Protein AF-A0A0D8BHK6-F1 (afdb_monomer)

pLDDT: mean 73.29, std 23.79, range [26.0, 97.81]

Foldseek 3Di:
DDFFWKKKKFFQAADPVLVLVLVVVLCVVVVADQQKWKFWDFDDPPHTGIIIMIRGHCVCVDVVSVVVSRVVSQVSSQVSVLVVVVVVVVVVVVPDDPDDDDDDDDDDDDDDDDDDDDDDDDDDDDDPPDDPPDPVPRGPTGMWMDTDHDIDIDPVRVVSRVVNRVCVVQLAWTWTSRHFQLVVLPAKDFLLCVCPRTQAPEEEEPPPDDGADRRAIEGEVSPWIFIRHPNGRYFYWYDPDDRYIYGPDDPDDDPDPDD

Structure (mmCIF, N/CA/C/O backbone):
data_AF-A0A0D8BHK6-F1
#
_entry.id   AF-A0A0D8BHK6-F1
#
loop_
_atom_site.group_PDB
_atom_site.id
_atom_site.type_symbol
_atom_site.label_atom_id
_atom_site.label_alt_id
_atom_site.label_comp_id
_atom_site.label_asym_id
_atom_site.label_entity_id
_atom_site.label_seq_id
_atom_site.pdbx_PDB_ins_code
_atom_site.Cartn_x
_atom_site.Cartn_y
_atom_site.Cartn_z
_atom_site.occupancy
_atom_site.B_iso_or_equiv
_atom_site.auth_seq_id
_atom_site.auth_comp_id
_atom_site.auth_asym_id
_atom_site.auth_atom_id
_atom_site.pdbx_PDB_model_num
ATOM 1 N N . MET A 1 1 ? -3.367 -22.098 -9.369 1.00 34.91 1 MET A N 1
ATOM 2 C CA . MET A 1 1 ? -3.738 -20.821 -8.722 1.00 34.91 1 MET A CA 1
ATOM 3 C C . MET A 1 1 ? -2.842 -19.737 -9.297 1.00 34.91 1 MET A C 1
ATOM 5 O O . MET A 1 1 ? -1.682 -19.648 -8.924 1.00 34.91 1 MET A O 1
ATOM 9 N N . THR A 1 2 ? -3.316 -19.002 -10.297 1.00 48.91 2 THR A N 1
ATOM 10 C CA . THR A 1 2 ? -2.577 -17.895 -10.916 1.00 48.91 2 THR A CA 1
ATOM 11 C C . THR A 1 2 ? -2.500 -16.751 -9.903 1.00 48.91 2 THR A C 1
ATOM 13 O O . THR A 1 2 ? -3.506 -16.104 -9.643 1.00 48.91 2 THR A O 1
ATOM 16 N N . GLY A 1 3 ? -1.342 -16.567 -9.257 1.00 63.97 3 GLY A N 1
ATOM 17 C CA . GLY A 1 3 ? -1.143 -15.526 -8.235 1.00 63.97 3 GLY A CA 1
ATOM 18 C C . GLY A 1 3 ? -1.356 -14.101 -8.769 1.00 63.97 3 GLY A C 1
ATOM 19 O O . GLY A 1 3 ? -1.604 -13.900 -9.954 1.00 63.97 3 GLY A O 1
ATOM 20 N N . SER A 1 4 ? -1.229 -13.072 -7.939 1.00 71.56 4 SER A N 1
ATOM 21 C CA . SER A 1 4 ? -1.188 -11.689 -8.444 1.00 71.56 4 SER A CA 1
ATOM 22 C C . SER A 1 4 ? 0.045 -11.476 -9.335 1.00 71.56 4 SER A C 1
ATOM 24 O O . SER A 1 4 ? 1.037 -12.199 -9.211 1.00 71.56 4 SER A O 1
ATOM 26 N N . LEU A 1 5 ? -0.023 -10.548 -10.291 1.00 84.50 5 LEU A N 1
ATOM 27 C CA . LEU A 1 5 ? 1.171 -10.074 -11.000 1.00 84.50 5 LEU A CA 1
ATOM 28 C C . LEU A 1 5 ? 1.803 -8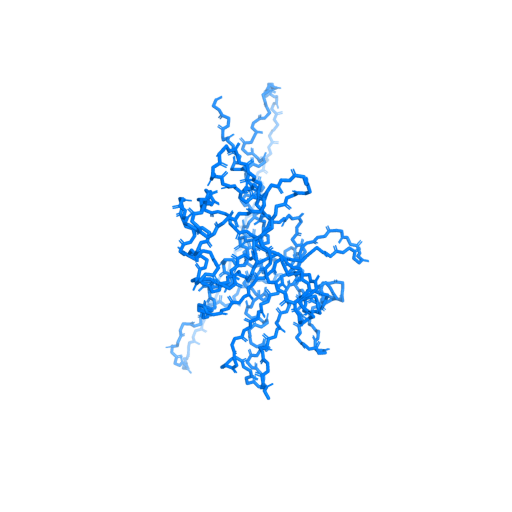.980 -10.144 1.00 84.50 5 LEU A C 1
ATOM 30 O O . LEU A 1 5 ? 1.090 -8.069 -9.740 1.00 84.50 5 LEU A O 1
ATOM 34 N N . ILE A 1 6 ? 3.103 -9.053 -9.862 1.00 89.81 6 ILE A N 1
ATOM 35 C CA . ILE A 1 6 ? 3.778 -8.015 -9.075 1.00 89.81 6 ILE A CA 1
ATOM 36 C C . ILE A 1 6 ? 4.724 -7.239 -9.983 1.00 89.81 6 ILE A C 1
ATOM 38 O O . ILE A 1 6 ? 5.578 -7.830 -10.648 1.00 89.81 6 ILE A O 1
ATOM 42 N N . VAL A 1 7 ? 4.537 -5.922 -10.012 1.00 88.56 7 VAL A N 1
ATOM 43 C CA . VAL A 1 7 ? 5.360 -4.971 -10.764 1.00 88.56 7 VAL A CA 1
ATOM 44 C C . VAL A 1 7 ? 6.092 -4.078 -9.775 1.00 88.56 7 VAL A C 1
ATOM 46 O O . VAL A 1 7 ? 5.472 -3.531 -8.866 1.00 88.56 7 VAL A O 1
ATOM 49 N N . GLY A 1 8 ? 7.402 -3.948 -9.948 1.00 91.12 8 GLY A N 1
ATOM 50 C CA . GLY A 1 8 ? 8.262 -3.031 -9.215 1.00 91.12 8 GLY A CA 1
ATOM 51 C C . GLY A 1 8 ? 8.536 -1.784 -10.037 1.00 91.12 8 GLY A C 1
ATOM 52 O O . GLY A 1 8 ? 8.736 -1.877 -11.251 1.00 91.12 8 GLY A O 1
ATOM 53 N N . VAL A 1 9 ? 8.559 -0.637 -9.368 1.00 88.94 9 VAL A N 1
ATOM 54 C CA . VAL A 1 9 ? 8.899 0.659 -9.959 1.00 88.94 9 VAL A CA 1
ATOM 55 C C . VAL A 1 9 ? 9.891 1.344 -9.040 1.00 88.94 9 VAL A C 1
ATOM 57 O O . VAL A 1 9 ? 9.640 1.466 -7.844 1.00 88.94 9 VAL A O 1
ATOM 60 N N . ASP A 1 10 ? 10.989 1.822 -9.598 1.00 89.56 10 ASP A N 1
ATOM 61 C CA . ASP A 1 10 ? 12.007 2.544 -8.857 1.00 89.56 10 ASP A CA 1
ATOM 62 C C . ASP A 1 10 ? 12.390 3.826 -9.589 1.00 89.56 10 ASP A C 1
ATOM 64 O O . ASP A 1 10 ? 12.988 3.813 -10.664 1.00 89.56 10 ASP A O 1
ATOM 68 N N . ALA A 1 11 ? 12.005 4.947 -8.992 1.00 83.44 11 ALA A N 1
ATOM 69 C CA . ALA A 1 11 ? 12.307 6.283 -9.485 1.00 83.44 11 ALA A CA 1
ATOM 70 C C . ALA A 1 11 ? 13.407 6.972 -8.652 1.00 83.44 11 ALA A C 1
ATOM 72 O O . ALA A 1 11 ? 13.592 8.187 -8.752 1.00 83.44 11 ALA A O 1
ATOM 73 N N . GLY A 1 12 ? 14.103 6.230 -7.781 1.00 82.19 12 GLY A N 1
ATOM 74 C CA . GLY A 1 12 ? 15.108 6.780 -6.876 1.00 82.19 12 GLY A CA 1
ATOM 75 C C . GLY A 1 12 ? 14.523 7.749 -5.844 1.00 82.19 12 GLY A C 1
ATOM 76 O O . GLY A 1 12 ? 15.150 8.767 -5.530 1.00 82.19 12 GLY A O 1
ATOM 77 N N . CYS A 1 13 ? 13.308 7.485 -5.342 1.00 81.44 13 CYS A N 1
ATOM 78 C CA . CYS A 1 13 ? 12.637 8.347 -4.367 1.00 81.44 13 CYS A CA 1
ATOM 79 C C . CYS A 1 13 ? 13.491 8.484 -3.099 1.00 81.44 13 CYS A C 1
ATOM 81 O O . CYS A 1 13 ? 13.775 7.504 -2.412 1.00 81.44 13 CYS A O 1
ATOM 83 N N . ALA A 1 14 ? 13.886 9.713 -2.765 1.00 80.81 14 ALA A N 1
ATOM 84 C CA . ALA A 1 14 ? 14.751 9.978 -1.615 1.00 80.81 14 ALA A CA 1
ATOM 85 C C . ALA A 1 14 ? 14.006 9.907 -0.270 1.00 80.81 14 ALA A C 1
ATOM 87 O O . ALA A 1 14 ? 14.642 9.824 0.780 1.00 80.81 14 ALA A O 1
ATOM 88 N N . SER A 1 15 ? 12.670 9.957 -0.287 1.00 80.50 15 SER A N 1
ATOM 89 C CA . SER A 1 15 ? 11.837 9.950 0.912 1.00 80.50 15 SER A CA 1
ATOM 90 C C . SER A 1 15 ? 10.636 9.011 0.778 1.00 80.50 15 SER A C 1
ATOM 92 O O . SER A 1 15 ? 10.146 8.737 -0.320 1.00 80.50 15 SER A O 1
ATOM 94 N N . LEU A 1 16 ? 10.128 8.545 1.923 1.00 85.12 16 LEU A N 1
ATOM 95 C CA . LEU A 1 16 ? 8.877 7.782 1.990 1.00 85.12 16 LEU A CA 1
ATOM 96 C C . LEU A 1 16 ? 7.668 8.623 1.568 1.00 85.12 16 LEU A C 1
ATOM 98 O O . LEU A 1 16 ? 6.722 8.079 1.013 1.00 85.12 16 LEU A O 1
ATOM 102 N N . HIS A 1 17 ? 7.688 9.932 1.826 1.00 82.25 17 HIS A N 1
ATOM 103 C CA . HIS A 1 17 ? 6.598 10.822 1.442 1.00 82.25 17 HIS A CA 1
ATOM 104 C C . HIS A 1 17 ? 6.438 10.898 -0.080 1.00 82.25 17 HIS A C 1
ATOM 106 O O . HIS A 1 17 ? 5.333 10.710 -0.585 1.00 82.25 17 HIS A O 1
ATOM 112 N N . ASP A 1 18 ? 7.543 11.102 -0.804 1.00 77.88 18 ASP A N 1
ATOM 113 C CA . ASP A 1 18 ? 7.527 11.157 -2.271 1.00 77.88 18 ASP A CA 1
ATOM 114 C C . ASP A 1 18 ? 7.062 9.824 -2.865 1.00 77.88 18 ASP A C 1
ATOM 116 O O . ASP A 1 18 ? 6.282 9.794 -3.815 1.00 77.88 18 ASP A O 1
ATOM 120 N N . ALA A 1 19 ? 7.501 8.715 -2.265 1.00 85.19 19 ALA A N 1
ATOM 121 C CA . ALA A 1 19 ? 7.105 7.373 -2.665 1.00 85.19 19 ALA A CA 1
ATOM 122 C C . ALA A 1 19 ? 5.598 7.114 -2.453 1.00 85.19 19 ALA A C 1
ATOM 124 O O . ALA A 1 19 ? 4.941 6.560 -3.335 1.00 85.19 19 ALA A O 1
ATOM 125 N N . ASP A 1 20 ? 5.030 7.552 -1.323 1.00 87.88 20 ASP A N 1
ATOM 126 C CA . ASP A 1 20 ? 3.593 7.433 -1.036 1.00 87.88 20 ASP A CA 1
ATOM 127 C C . ASP A 1 20 ? 2.753 8.259 -2.027 1.00 87.88 20 ASP A C 1
ATOM 129 O O . ASP A 1 20 ? 1.745 7.772 -2.548 1.00 87.88 20 ASP A O 1
ATOM 133 N N . LEU A 1 21 ? 3.178 9.494 -2.326 1.00 83.56 21 LEU A N 1
ATOM 134 C CA . LEU A 1 21 ? 2.525 10.342 -3.329 1.00 83.56 21 LEU A CA 1
ATOM 135 C C . LEU A 1 21 ? 2.566 9.699 -4.714 1.00 83.56 21 LEU A C 1
ATOM 137 O O . LEU A 1 21 ? 1.541 9.653 -5.396 1.00 83.56 21 LEU A O 1
ATOM 141 N N . LEU A 1 22 ? 3.722 9.161 -5.108 1.00 81.44 22 LEU A N 1
ATOM 142 C CA . LEU A 1 22 ? 3.879 8.489 -6.391 1.00 81.44 22 LEU A CA 1
ATOM 143 C C . LEU A 1 22 ? 2.983 7.246 -6.490 1.00 81.44 22 LEU A C 1
ATOM 145 O O . LEU A 1 22 ? 2.350 7.046 -7.523 1.00 81.44 22 LEU A O 1
ATOM 149 N N . ILE A 1 23 ? 2.842 6.454 -5.419 1.00 87.75 23 ILE A N 1
ATOM 150 C CA . ILE A 1 23 ? 1.880 5.340 -5.388 1.00 87.75 23 ILE A CA 1
ATOM 151 C C . ILE A 1 23 ? 0.457 5.837 -5.642 1.00 87.75 23 ILE A C 1
ATOM 153 O O . ILE A 1 23 ? -0.234 5.273 -6.488 1.00 87.75 23 ILE A O 1
ATOM 157 N N . HIS A 1 24 ? 0.007 6.871 -4.928 1.00 85.75 24 HIS A N 1
ATOM 158 C CA . HIS A 1 24 ? -1.352 7.385 -5.098 1.00 85.75 24 HIS A CA 1
ATOM 159 C C . HIS A 1 24 ? -1.593 7.925 -6.510 1.00 85.75 24 HIS A C 1
ATOM 161 O O . HIS A 1 24 ? -2.631 7.625 -7.096 1.00 85.75 24 HIS A O 1
ATOM 167 N N . ARG A 1 25 ? -0.617 8.643 -7.079 1.00 79.62 25 ARG A N 1
ATOM 168 C CA . ARG A 1 25 ? -0.666 9.128 -8.463 1.00 79.62 25 ARG A CA 1
ATOM 169 C C . ARG A 1 25 ? -0.741 7.995 -9.472 1.00 79.62 25 ARG A C 1
ATOM 171 O O . ARG A 1 25 ? -1.589 8.033 -10.352 1.00 79.62 25 ARG A O 1
ATOM 178 N N . LEU A 1 26 ? 0.106 6.978 -9.340 1.00 79.88 26 LEU A N 1
ATOM 179 C CA . LEU A 1 26 ? 0.102 5.837 -10.255 1.00 79.88 26 LEU A CA 1
ATOM 180 C C . LEU A 1 26 ? -1.193 5.027 -10.147 1.00 79.88 26 LEU A C 1
ATOM 182 O O . LEU A 1 26 ? -1.721 4.607 -11.168 1.00 79.88 26 LEU A O 1
ATOM 186 N N . VAL A 1 27 ? -1.734 4.847 -8.939 1.00 84.12 27 VAL A N 1
ATOM 187 C CA . VAL A 1 27 ? -3.037 4.192 -8.734 1.00 84.12 27 VAL A CA 1
ATOM 188 C C . VAL A 1 27 ? -4.163 4.967 -9.416 1.00 84.12 27 VAL A C 1
ATOM 190 O O . VAL A 1 27 ? -4.986 4.352 -10.085 1.00 84.12 27 VAL A O 1
ATOM 193 N N . GLU A 1 28 ? -4.187 6.293 -9.270 1.00 82.75 28 GLU A N 1
ATOM 194 C CA . GLU A 1 28 ? -5.189 7.170 -9.887 1.00 82.75 28 GLU A CA 1
ATOM 195 C C . GLU A 1 28 ? -5.071 7.185 -11.418 1.00 82.75 28 GLU A C 1
ATOM 197 O O . GLU A 1 28 ? -6.048 6.940 -12.119 1.00 82.75 28 GLU A O 1
ATOM 202 N N . LEU A 1 29 ? -3.871 7.430 -11.948 1.00 76.75 29 LEU A N 1
ATOM 203 C CA . LEU A 1 29 ? -3.635 7.596 -13.385 1.00 76.75 29 LEU A CA 1
ATOM 204 C C . LEU A 1 29 ? -3.816 6.302 -14.180 1.00 76.75 29 LEU A C 1
ATOM 206 O O . LEU A 1 29 ? -4.219 6.345 -15.340 1.00 76.75 29 LEU A O 1
ATOM 210 N N . LEU A 1 30 ? -3.496 5.160 -13.572 1.00 76.69 30 LEU A N 1
ATOM 211 C CA . LEU A 1 30 ? -3.665 3.846 -14.191 1.00 76.69 30 LEU A CA 1
ATOM 212 C C . LEU A 1 30 ? -5.039 3.226 -13.896 1.00 76.69 30 LEU A C 1
ATOM 214 O O . LEU A 1 30 ? -5.283 2.109 -14.347 1.00 76.69 30 LEU A O 1
ATOM 218 N N . ASP A 1 31 ? -5.900 3.920 -13.139 1.00 80.94 31 ASP A N 1
ATOM 219 C CA . ASP A 1 31 ? -7.202 3.428 -12.670 1.00 80.94 31 ASP A CA 1
ATOM 220 C C . ASP A 1 31 ? -7.091 2.016 -12.066 1.00 80.94 31 ASP A C 1
ATOM 222 O O . ASP A 1 31 ? -7.781 1.065 -12.451 1.00 80.94 31 ASP A O 1
ATOM 226 N N . LEU A 1 32 ? -6.117 1.841 -11.159 1.00 82.81 32 LEU A N 1
ATOM 227 C CA . LEU A 1 32 ? -5.828 0.522 -10.607 1.00 82.81 32 LEU A CA 1
ATOM 228 C C . LEU A 1 32 ? -7.006 0.029 -9.752 1.00 82.81 32 LEU A C 1
ATOM 230 O O . LEU A 1 32 ? -7.521 0.777 -8.915 1.00 82.81 32 LEU A O 1
ATOM 234 N N . PRO A 1 33 ? -7.409 -1.248 -9.886 1.00 82.81 33 PRO A N 1
ATOM 235 C CA . PRO A 1 33 ? -8.564 -1.773 -9.167 1.00 82.81 33 PRO A CA 1
ATOM 236 C C . PRO A 1 33 ? -8.426 -1.692 -7.644 1.00 82.81 33 PRO A C 1
ATOM 238 O O . PRO A 1 33 ? -7.329 -1.784 -7.089 1.00 82.81 33 PRO A O 1
ATOM 241 N N . GLY A 1 34 ? -9.559 -1.590 -6.944 1.00 82.25 34 GLY A N 1
ATOM 242 C CA . GLY A 1 34 ? -9.600 -1.431 -5.485 1.00 82.25 34 GLY A CA 1
ATOM 243 C C . GLY A 1 34 ? -9.086 -2.627 -4.670 1.00 82.25 34 GLY A C 1
ATOM 244 O O . GLY A 1 34 ? -8.945 -2.507 -3.452 1.00 82.25 34 GLY A O 1
ATOM 245 N N . ASP A 1 35 ? -8.812 -3.767 -5.310 1.00 86.62 35 ASP A N 1
ATOM 246 C CA . ASP A 1 35 ? -8.154 -4.925 -4.698 1.00 86.62 35 ASP A CA 1
ATOM 247 C C . ASP A 1 35 ? -6.614 -4.892 -4.811 1.00 86.62 35 ASP A C 1
ATOM 249 O O . ASP A 1 35 ? -5.935 -5.772 -4.277 1.00 86.62 35 ASP A O 1
ATOM 253 N N . THR A 1 36 ? -6.058 -3.853 -5.443 1.00 90.06 36 THR A N 1
ATOM 254 C CA . THR A 1 36 ? -4.614 -3.622 -5.559 1.00 90.06 36 THR A CA 1
ATOM 255 C C . THR A 1 36 ? -3.976 -3.444 -4.185 1.00 90.06 36 THR A C 1
ATOM 257 O O . THR A 1 36 ? -4.461 -2.684 -3.343 1.00 90.06 36 THR A O 1
ATOM 260 N N . VAL A 1 37 ? -2.829 -4.093 -3.984 1.00 94.50 37 VAL A N 1
ATOM 261 C CA . VAL A 1 37 ? -1.923 -3.791 -2.869 1.00 94.50 37 VAL A CA 1
ATOM 262 C C . VAL A 1 37 ? -0.691 -3.098 -3.434 1.00 94.50 37 VAL A C 1
ATOM 264 O O . VAL A 1 37 ? -0.019 -3.655 -4.299 1.00 94.50 37 VAL A O 1
ATOM 267 N N . ALA A 1 38 ? -0.385 -1.898 -2.950 1.00 95.31 38 ALA A N 1
ATOM 268 C CA . ALA A 1 38 ? 0.815 -1.156 -3.308 1.00 95.31 38 ALA A CA 1
ATOM 269 C C . ALA A 1 38 ? 1.654 -0.872 -2.063 1.00 95.31 38 ALA A C 1
ATOM 271 O O . ALA A 1 38 ? 1.130 -0.404 -1.045 1.00 95.31 38 ALA A O 1
ATOM 272 N N . CYS A 1 39 ? 2.952 -1.150 -2.152 1.00 97.31 39 CYS A N 1
ATOM 273 C CA . CYS A 1 39 ? 3.881 -1.057 -1.031 1.00 97.31 39 CYS A CA 1
ATOM 274 C C . CYS A 1 39 ? 5.106 -0.210 -1.376 1.00 97.31 39 CYS A C 1
ATOM 276 O O . CYS A 1 39 ? 5.605 -0.285 -2.500 1.00 97.31 39 CYS A O 1
ATOM 278 N N . THR A 1 40 ? 5.622 0.510 -0.379 1.00 96.00 40 THR A N 1
ATOM 279 C CA . THR A 1 40 ? 6.963 1.110 -0.395 1.00 96.00 40 THR A CA 1
ATOM 280 C C . THR A 1 40 ? 7.989 0.158 0.211 1.00 96.00 40 THR A C 1
ATOM 282 O O . THR A 1 40 ? 7.698 -0.545 1.184 1.00 96.00 40 THR A O 1
ATOM 285 N N . HIS A 1 41 ? 9.196 0.154 -0.350 1.00 95.31 41 HIS A N 1
ATOM 286 C CA . HIS A 1 41 ? 10.311 -0.716 0.024 1.00 95.31 41 HIS A CA 1
ATOM 287 C C . HIS A 1 41 ? 11.584 0.103 0.157 1.00 95.31 41 HIS A C 1
ATOM 289 O O . HIS A 1 41 ? 11.897 0.901 -0.721 1.00 95.31 41 HIS A O 1
ATOM 295 N N . LEU A 1 42 ? 12.311 -0.082 1.256 1.00 93.00 42 LEU A N 1
ATOM 296 C CA . LEU A 1 42 ? 13.617 0.543 1.426 1.00 93.00 42 LEU A CA 1
ATOM 297 C C . LEU A 1 42 ? 14.652 -0.275 0.651 1.00 93.00 42 LEU A C 1
ATOM 299 O O . LEU A 1 42 ? 14.768 -1.474 0.883 1.00 93.00 42 LEU A O 1
ATOM 303 N N . VAL A 1 43 ? 15.397 0.376 -0.234 1.00 90.25 43 VAL A N 1
ATOM 304 C CA . VAL A 1 43 ? 16.471 -0.239 -1.019 1.00 90.25 43 VAL A CA 1
ATOM 305 C C . VAL A 1 43 ? 17.802 0.310 -0.523 1.00 90.25 43 VAL A C 1
ATOM 307 O O . VAL A 1 43 ? 17.959 1.526 -0.405 1.00 90.25 43 VAL A O 1
ATOM 310 N N . ASP A 1 44 ? 18.759 -0.574 -0.227 1.00 82.00 44 ASP A N 1
ATOM 311 C CA . ASP A 1 44 ? 20.091 -0.208 0.278 1.00 82.00 44 ASP A CA 1
ATOM 312 C C . ASP A 1 44 ? 21.256 -0.587 -0.657 1.00 82.00 44 ASP A C 1
ATOM 314 O O . ASP A 1 44 ? 22.404 -0.270 -0.351 1.00 82.00 44 ASP A O 1
ATOM 318 N N . ALA A 1 45 ? 20.974 -1.193 -1.817 1.00 63.66 45 ALA A N 1
ATOM 319 C CA . ALA A 1 45 ? 21.980 -1.834 -2.671 1.00 63.66 45 ALA A CA 1
ATOM 320 C C . ALA A 1 45 ? 23.093 -0.892 -3.180 1.00 63.66 45 ALA A C 1
ATOM 322 O O . ALA A 1 45 ? 24.232 -1.321 -3.370 1.00 63.66 45 ALA A O 1
ATOM 323 N N . HIS A 1 46 ? 22.785 0.394 -3.389 1.00 64.19 46 HIS A N 1
ATOM 324 C CA . HIS A 1 46 ? 23.739 1.380 -3.929 1.00 64.19 46 HIS A CA 1
ATOM 325 C C . HIS A 1 46 ? 23.658 2.742 -3.238 1.00 64.19 46 HIS A C 1
ATOM 327 O O . HIS A 1 46 ? 24.665 3.333 -2.852 1.00 64.19 46 HIS A O 1
ATOM 333 N N . ARG A 1 47 ? 22.438 3.245 -3.067 1.00 75.38 47 ARG A N 1
ATOM 334 C CA . ARG A 1 47 ? 22.108 4.437 -2.287 1.00 75.38 47 ARG A CA 1
ATOM 335 C C . ARG A 1 47 ? 20.843 4.113 -1.522 1.00 75.38 47 ARG A C 1
ATOM 337 O O . ARG A 1 47 ? 19.976 3.461 -2.086 1.00 75.38 47 ARG A O 1
ATOM 344 N N . VAL A 1 48 ? 20.699 4.593 -0.294 1.00 84.88 48 VAL A N 1
ATOM 345 C CA . VAL A 1 48 ? 19.430 4.432 0.421 1.00 84.88 48 VAL A CA 1
ATOM 346 C C . VAL A 1 48 ? 18.350 5.256 -0.284 1.00 84.88 48 VAL A C 1
ATOM 348 O O . VAL A 1 48 ? 18.477 6.477 -0.392 1.00 84.88 48 VAL A O 1
ATOM 351 N N . HIS A 1 49 ? 17.320 4.586 -0.789 1.00 88.12 49 HIS A N 1
ATOM 352 C CA . HIS A 1 49 ? 16.149 5.195 -1.425 1.00 88.12 49 HIS A CA 1
ATOM 353 C C . HIS A 1 49 ? 14.932 4.272 -1.281 1.00 88.12 49 HIS A C 1
ATOM 355 O O . HIS A 1 49 ? 15.008 3.213 -0.653 1.00 88.12 49 HIS A O 1
ATOM 361 N N . VAL A 1 50 ? 13.791 4.701 -1.813 1.00 90.19 50 VAL A N 1
ATOM 362 C CA . VAL A 1 50 ? 12.527 3.972 -1.722 1.00 90.19 50 VAL A CA 1
ATOM 363 C C . VAL A 1 50 ? 12.069 3.533 -3.109 1.00 90.19 50 VAL A C 1
ATOM 365 O O . VAL A 1 50 ? 11.853 4.372 -3.983 1.00 90.19 50 VAL A O 1
ATOM 368 N N . ALA A 1 51 ? 11.864 2.228 -3.274 1.00 93.50 51 ALA A N 1
ATOM 369 C CA . ALA A 1 51 ? 11.224 1.629 -4.439 1.00 93.50 51 ALA A CA 1
ATOM 370 C C . ALA A 1 51 ? 9.768 1.255 -4.128 1.00 93.50 51 ALA A C 1
ATOM 372 O O . ALA A 1 51 ? 9.345 1.154 -2.971 1.00 93.50 51 ALA A O 1
ATOM 373 N N . LEU A 1 52 ? 8.978 1.055 -5.176 1.00 93.75 52 LEU A N 1
ATOM 374 C CA . LEU A 1 52 ? 7.553 0.762 -5.110 1.00 93.75 52 LEU A CA 1
ATOM 375 C C . LEU A 1 52 ? 7.280 -0.635 -5.651 1.00 93.75 52 LEU A C 1
ATOM 377 O O . LEU A 1 52 ? 7.981 -1.136 -6.527 1.00 93.75 52 LEU A O 1
ATOM 381 N N . SER A 1 53 ? 6.193 -1.237 -5.189 1.00 94.75 53 SER A N 1
ATOM 382 C CA . SER A 1 53 ? 5.648 -2.446 -5.805 1.00 94.75 53 SER A CA 1
ATOM 383 C C . SER A 1 53 ? 4.131 -2.391 -5.854 1.00 94.75 53 SER A C 1
ATOM 385 O O . SER A 1 53 ? 3.505 -1.842 -4.946 1.00 94.75 53 SER A O 1
ATOM 387 N N . PHE A 1 54 ? 3.554 -3.032 -6.862 1.00 92.31 54 PHE A N 1
ATOM 388 C CA . PHE A 1 54 ? 2.118 -3.138 -7.075 1.00 92.31 54 PHE A CA 1
ATOM 389 C C . PHE A 1 54 ? 1.761 -4.598 -7.326 1.00 92.31 54 PHE A C 1
ATOM 391 O O . PHE A 1 54 ? 2.249 -5.199 -8.282 1.00 92.31 54 PHE A O 1
ATOM 398 N N . ALA A 1 55 ? 0.910 -5.167 -6.478 1.00 91.62 55 ALA A N 1
ATOM 399 C CA . ALA A 1 55 ? 0.259 -6.443 -6.726 1.00 91.62 55 ALA A CA 1
ATOM 400 C C . ALA A 1 55 ? -1.023 -6.180 -7.519 1.00 91.62 55 ALA A C 1
ATOM 402 O O . ALA A 1 55 ? -2.040 -5.768 -6.962 1.00 91.62 55 ALA A O 1
ATOM 403 N N . LEU A 1 56 ? -0.939 -6.402 -8.827 1.00 82.06 56 LEU A N 1
ATOM 404 C CA . LEU A 1 56 ? -2.008 -6.165 -9.784 1.00 82.06 56 LEU A CA 1
ATOM 405 C C . LEU A 1 56 ? -2.896 -7.409 -9.939 1.00 82.06 56 LEU A C 1
ATOM 407 O O . LEU A 1 56 ? -2.399 -8.549 -9.863 1.00 82.06 56 LEU A O 1
ATOM 411 N N . PRO A 1 57 ? -4.202 -7.217 -10.191 1.00 71.50 57 PRO A N 1
ATOM 412 C CA . PRO A 1 57 ? -5.125 -8.320 -10.389 1.00 71.50 57 PRO A CA 1
ATOM 413 C C . PRO A 1 57 ? -4.822 -9.102 -11.680 1.00 71.50 57 PRO A C 1
ATOM 415 O O . PRO A 1 57 ? -4.192 -8.585 -12.607 1.00 71.50 57 PRO A O 1
ATOM 418 N N . PRO A 1 58 ? -5.284 -10.363 -11.785 1.00 68.31 58 PRO A N 1
ATOM 419 C CA . PRO A 1 58 ? -4.993 -11.231 -12.927 1.00 68.31 58 PRO A CA 1
ATOM 420 C C . PRO A 1 58 ? -5.424 -10.678 -14.290 1.00 68.31 58 PRO A C 1
ATOM 422 O O . PRO A 1 58 ? -4.861 -11.078 -15.302 1.00 68.31 58 PRO A O 1
ATOM 425 N N . THR A 1 59 ? -6.380 -9.748 -14.333 1.00 66.50 59 THR A N 1
ATOM 426 C CA . THR A 1 59 ? -6.822 -9.060 -15.558 1.00 66.50 59 THR A CA 1
ATOM 427 C C . THR A 1 59 ? -5.712 -8.233 -16.217 1.00 66.50 59 THR A C 1
ATOM 429 O O . THR A 1 59 ? -5.781 -7.961 -17.409 1.00 66.50 59 THR A O 1
ATOM 432 N N . TRP A 1 60 ? -4.647 -7.905 -15.479 1.00 66.31 60 TRP A N 1
ATOM 433 C CA . TRP A 1 60 ? -3.470 -7.187 -15.976 1.00 66.31 60 TRP A CA 1
ATOM 434 C C . TRP A 1 60 ? -2.344 -8.123 -16.472 1.00 66.31 60 TRP A C 1
ATOM 436 O O . TRP A 1 60 ? -1.280 -7.650 -16.871 1.00 66.31 60 TRP A O 1
ATOM 446 N N . ARG A 1 61 ? -2.549 -9.454 -16.463 1.00 61.91 61 ARG A N 1
ATOM 447 C CA . ARG A 1 61 ? -1.516 -10.474 -16.761 1.00 61.91 61 ARG A CA 1
ATOM 448 C C . ARG A 1 61 ? -1.222 -10.736 -18.237 1.00 61.91 61 ARG A C 1
ATOM 450 O O . ARG A 1 61 ? -0.305 -11.515 -18.494 1.00 61.91 61 ARG A O 1
ATOM 457 N N . GLU A 1 62 ? -1.960 -10.174 -19.195 1.00 59.09 62 GLU A N 1
ATOM 458 C CA . GLU A 1 62 ? -1.689 -10.482 -20.607 1.00 59.09 62 GLU A CA 1
ATOM 459 C C . GLU A 1 62 ? -0.210 -10.208 -20.956 1.00 59.09 62 GLU A C 1
ATOM 461 O O . GLU A 1 62 ? 0.288 -9.112 -20.665 1.00 59.09 62 GLU A O 1
ATOM 466 N N . PRO A 1 63 ? 0.522 -11.179 -21.540 1.00 45.50 63 PRO A N 1
ATOM 467 C CA . PRO A 1 63 ? 1.919 -10.997 -21.925 1.00 45.50 63 PRO A CA 1
ATOM 468 C C . PRO A 1 63 ? 2.047 -9.820 -22.904 1.00 45.50 63 PRO A C 1
ATOM 470 O O . PRO A 1 63 ? 1.616 -9.897 -24.048 1.00 45.50 63 PRO A O 1
ATOM 473 N N . GLY A 1 64 ? 2.585 -8.695 -22.425 1.00 52.31 64 GLY A N 1
ATOM 474 C CA . GLY A 1 64 ? 2.658 -7.416 -23.149 1.00 52.31 64 GLY A CA 1
ATOM 475 C C . GLY A 1 64 ? 1.922 -6.259 -22.460 1.00 52.31 64 GLY A C 1
ATOM 476 O O . GLY A 1 64 ? 2.345 -5.110 -22.579 1.00 52.31 64 GLY A O 1
ATOM 477 N N . SER A 1 65 ? 0.892 -6.543 -21.661 1.00 59.41 65 SER A N 1
ATOM 478 C CA . SER A 1 65 ? 0.179 -5.530 -20.874 1.00 59.41 65 SER A CA 1
ATOM 479 C C . SER A 1 65 ? 1.035 -5.000 -19.732 1.00 59.41 65 SER A C 1
ATOM 481 O O . SER A 1 65 ? 1.100 -3.791 -19.554 1.00 59.41 65 SER A O 1
ATOM 483 N N . TRP A 1 66 ? 1.813 -5.847 -19.053 1.00 61.56 66 TRP A N 1
ATOM 484 C CA . TRP A 1 66 ? 2.713 -5.362 -18.003 1.00 61.56 66 TRP A CA 1
ATOM 485 C C . TRP A 1 66 ? 3.808 -4.429 -18.550 1.00 61.56 66 TRP A C 1
ATOM 487 O O . TRP A 1 66 ? 4.144 -3.465 -17.881 1.00 61.56 66 TRP A O 1
ATOM 497 N N . ARG A 1 67 ? 4.320 -4.644 -19.777 1.00 60.94 67 ARG A N 1
ATOM 498 C CA . ARG A 1 67 ? 5.298 -3.736 -20.411 1.00 60.94 67 ARG A CA 1
ATOM 499 C C . ARG A 1 67 ? 4.690 -2.378 -20.741 1.00 60.94 67 ARG A C 1
ATOM 501 O O . ARG A 1 67 ? 5.354 -1.370 -20.543 1.00 60.94 67 ARG A O 1
ATOM 508 N N . ARG A 1 68 ? 3.431 -2.335 -21.196 1.00 59.00 68 ARG A N 1
ATOM 509 C CA . ARG A 1 68 ? 2.690 -1.070 -21.354 1.00 59.00 68 ARG A CA 1
ATOM 510 C C . ARG A 1 68 ? 2.525 -0.361 -20.019 1.00 59.00 68 ARG A C 1
ATOM 512 O O . ARG A 1 68 ? 2.732 0.837 -19.944 1.00 59.00 68 ARG A O 1
ATOM 519 N N . VAL A 1 69 ? 2.207 -1.107 -18.970 1.00 60.00 69 VAL A N 1
ATOM 520 C CA . VAL A 1 69 ? 2.014 -0.575 -17.617 1.00 60.00 69 VAL A CA 1
ATOM 521 C C . VAL A 1 69 ? 3.325 -0.096 -17.022 1.00 60.00 69 VAL A C 1
ATOM 523 O O . VAL A 1 69 ? 3.357 0.957 -16.411 1.00 60.00 69 VAL A O 1
ATOM 526 N N . ALA A 1 70 ? 4.414 -0.818 -17.256 1.00 61.81 70 ALA A N 1
ATOM 527 C CA . ALA A 1 70 ? 5.749 -0.437 -16.843 1.00 61.81 70 ALA A CA 1
ATOM 528 C C . ALA A 1 70 ? 6.225 0.800 -17.622 1.00 61.81 70 ALA A C 1
ATOM 530 O O . ALA A 1 70 ? 6.748 1.727 -17.021 1.00 61.81 70 ALA A O 1
ATOM 531 N N . HIS A 1 71 ? 5.970 0.870 -18.932 1.00 60.53 71 HIS A N 1
ATOM 532 C CA . HIS A 1 71 ? 6.273 2.046 -19.749 1.00 60.53 71 HIS A CA 1
ATOM 533 C C . HIS A 1 71 ? 5.455 3.273 -19.323 1.00 60.53 71 HIS A C 1
ATOM 535 O O . HIS A 1 71 ? 6.036 4.321 -19.075 1.00 60.53 71 HIS A O 1
ATOM 541 N N . LEU A 1 72 ? 4.136 3.132 -19.149 1.00 61.16 72 LEU A N 1
ATOM 542 C CA . LEU A 1 72 ? 3.264 4.199 -18.653 1.00 61.16 72 LEU A CA 1
ATOM 543 C C . LEU A 1 72 ? 3.649 4.616 -17.232 1.00 61.16 72 LEU A C 1
ATOM 545 O O . LEU A 1 72 ? 3.760 5.802 -16.963 1.00 61.16 72 LEU A O 1
ATOM 549 N N . ALA A 1 73 ? 3.911 3.666 -16.332 1.00 60.97 73 ALA A N 1
ATOM 550 C CA . ALA A 1 73 ? 4.372 3.968 -14.980 1.00 60.97 73 ALA A CA 1
ATOM 551 C C . ALA A 1 73 ? 5.737 4.663 -14.989 1.00 60.97 73 ALA A C 1
ATOM 553 O O . ALA A 1 73 ? 5.946 5.562 -14.187 1.00 60.97 73 ALA A O 1
ATOM 554 N N . GLY A 1 74 ? 6.640 4.292 -15.900 1.00 61.97 74 GLY A N 1
ATOM 555 C CA . GLY A 1 74 ? 7.931 4.948 -16.096 1.00 61.97 74 GLY A CA 1
ATOM 556 C C . GLY A 1 74 ? 7.787 6.386 -16.590 1.00 61.97 74 GLY A C 1
ATOM 557 O O . GLY A 1 74 ? 8.298 7.296 -15.946 1.00 61.97 74 GLY A O 1
ATOM 558 N N . GLU A 1 75 ? 7.045 6.604 -17.678 1.00 64.75 75 GLU A N 1
ATOM 559 C CA . GLU A 1 75 ? 6.760 7.937 -18.233 1.00 64.75 75 GLU A CA 1
ATOM 560 C C . GLU A 1 75 ? 6.051 8.836 -17.208 1.00 64.75 75 GLU A C 1
ATOM 562 O O . GLU A 1 75 ? 6.452 9.977 -16.981 1.00 64.75 75 GLU A O 1
ATOM 567 N N . LEU A 1 76 ? 5.037 8.312 -16.514 1.00 59.41 76 LEU A N 1
ATOM 568 C CA . LEU A 1 76 ? 4.304 9.055 -15.490 1.00 59.41 76 LEU A CA 1
ATOM 569 C C . LEU A 1 76 ? 5.165 9.333 -14.254 1.00 59.41 76 LEU A C 1
ATOM 571 O O . LEU A 1 76 ? 5.136 10.447 -13.737 1.00 59.41 76 LEU A O 1
ATOM 575 N N . ALA A 1 77 ? 5.964 8.366 -13.791 1.00 59.62 77 ALA A N 1
ATOM 576 C CA . ALA A 1 77 ? 6.874 8.575 -12.666 1.00 59.62 77 ALA A CA 1
ATOM 577 C C . ALA A 1 77 ? 7.933 9.632 -12.990 1.00 59.62 77 ALA A C 1
ATOM 579 O O . ALA A 1 77 ? 8.250 10.455 -12.136 1.00 59.62 77 ALA A O 1
ATOM 580 N N . ILE A 1 78 ? 8.432 9.657 -14.226 1.00 61.16 78 ILE A N 1
ATOM 581 C CA . ILE A 1 78 ? 9.330 10.699 -14.724 1.00 61.16 78 ILE A CA 1
ATOM 582 C C . ILE A 1 78 ? 8.668 12.084 -14.637 1.00 61.16 78 ILE A C 1
ATOM 584 O O . ILE A 1 78 ? 9.257 13.014 -14.076 1.00 61.16 78 ILE A O 1
ATOM 588 N N . VAL A 1 79 ? 7.442 12.221 -15.153 1.00 59.47 79 VAL A N 1
ATOM 589 C CA . VAL A 1 79 ? 6.702 13.495 -15.174 1.00 59.47 79 VAL A CA 1
ATOM 590 C C . VAL A 1 79 ? 6.376 13.976 -13.757 1.00 59.47 79 VAL A C 1
ATOM 592 O O . VAL A 1 79 ? 6.631 15.138 -13.423 1.00 59.47 79 VAL A O 1
ATOM 595 N N . GLU A 1 80 ? 5.869 13.091 -12.900 1.00 60.03 80 GLU A N 1
ATOM 596 C CA . GLU A 1 80 ? 5.496 13.426 -11.524 1.00 60.03 80 GLU A CA 1
ATOM 597 C C . GLU A 1 80 ? 6.724 13.726 -10.659 1.00 60.03 80 GLU A C 1
ATOM 599 O O . GLU A 1 80 ? 6.707 14.687 -9.891 1.00 60.03 80 GLU A O 1
ATOM 604 N N . LEU A 1 81 ? 7.831 12.991 -10.818 1.00 58.81 81 LEU A N 1
ATOM 605 C CA . LEU A 1 81 ? 9.074 13.284 -10.100 1.00 58.81 81 LEU A CA 1
ATOM 606 C C . LEU A 1 81 ? 9.642 14.649 -10.508 1.00 58.81 81 LEU A C 1
ATOM 608 O O . LEU A 1 81 ? 10.096 15.415 -9.653 1.00 58.81 81 LEU A O 1
ATOM 612 N N . ALA A 1 82 ? 9.588 14.991 -11.798 1.00 59.25 82 ALA A N 1
ATOM 613 C CA . ALA A 1 82 ? 9.979 16.313 -12.276 1.00 59.25 82 ALA A CA 1
ATOM 614 C C . ALA A 1 82 ? 9.062 17.419 -11.718 1.00 59.25 82 ALA A C 1
ATOM 616 O O . ALA A 1 82 ? 9.535 18.502 -11.366 1.00 59.25 82 ALA A O 1
ATOM 617 N N . ALA A 1 83 ? 7.754 17.173 -11.597 1.00 57.78 83 ALA A N 1
ATOM 618 C CA . ALA A 1 83 ? 6.814 18.106 -10.977 1.00 57.78 83 ALA A CA 1
ATOM 619 C C . ALA A 1 83 ? 7.065 18.276 -9.466 1.00 57.78 83 ALA A C 1
ATOM 621 O O . ALA A 1 83 ? 7.192 19.409 -8.996 1.00 57.78 83 ALA A O 1
ATOM 622 N N . ALA A 1 84 ? 7.219 17.177 -8.725 1.00 54.12 84 ALA A N 1
ATOM 623 C CA . ALA A 1 84 ? 7.492 17.182 -7.289 1.00 54.12 84 ALA A CA 1
ATOM 624 C C . ALA A 1 84 ? 8.805 17.909 -6.960 1.00 54.12 84 ALA A C 1
ATOM 626 O O . ALA A 1 84 ? 8.842 18.762 -6.073 1.00 54.12 84 ALA A O 1
ATOM 627 N N . ARG A 1 85 ? 9.873 17.661 -7.732 1.00 58.62 85 ARG A N 1
ATOM 628 C CA . ARG A 1 85 ? 11.155 18.368 -7.576 1.00 58.62 85 ARG A CA 1
ATOM 629 C C . ARG A 1 85 ? 11.046 19.860 -7.875 1.00 58.62 85 ARG A C 1
ATOM 631 O O . ARG A 1 85 ? 11.637 20.653 -7.149 1.00 58.62 85 ARG A O 1
ATOM 638 N N . ARG A 1 86 ? 10.281 20.262 -8.898 1.00 58.59 86 ARG A N 1
ATOM 639 C CA . ARG A 1 86 ? 10.015 21.687 -9.172 1.00 58.59 86 ARG A CA 1
ATOM 640 C C . ARG A 1 86 ? 9.275 22.354 -8.014 1.00 58.59 86 ARG A C 1
ATOM 642 O O . ARG A 1 86 ? 9.647 23.458 -7.630 1.00 58.59 86 ARG A O 1
ATOM 649 N N . ALA A 1 87 ? 8.282 21.682 -7.433 1.00 54.34 87 ALA A N 1
ATOM 650 C CA . ALA A 1 87 ? 7.551 22.191 -6.274 1.00 54.34 87 ALA A CA 1
ATOM 651 C C . ALA A 1 87 ? 8.458 22.334 -5.035 1.00 54.34 87 ALA A C 1
ATOM 653 O O . ALA A 1 87 ? 8.438 23.372 -4.376 1.00 54.34 87 ALA A O 1
ATOM 654 N N . ALA A 1 88 ? 9.309 21.340 -4.761 1.00 47.62 88 ALA A N 1
ATOM 655 C CA . ALA A 1 88 ? 10.285 21.398 -3.673 1.00 47.62 88 ALA A CA 1
ATOM 656 C C . ALA A 1 88 ? 11.351 22.492 -3.890 1.00 47.62 88 ALA A C 1
ATOM 658 O O . ALA A 1 88 ? 11.692 23.216 -2.958 1.00 47.62 88 ALA A O 1
ATOM 659 N N . ALA A 1 89 ? 11.845 22.660 -5.122 1.00 47.50 89 ALA A N 1
ATOM 660 C CA . ALA A 1 89 ? 12.787 23.724 -5.468 1.00 47.50 89 ALA A CA 1
ATOM 661 C C . ALA A 1 89 ? 12.159 25.119 -5.315 1.00 47.50 89 ALA A C 1
ATOM 663 O O . ALA A 1 89 ? 12.784 26.010 -4.747 1.00 47.50 89 ALA A O 1
ATOM 664 N N . ALA A 1 90 ? 10.907 25.303 -5.746 1.00 51.81 90 ALA A N 1
ATOM 665 C CA . ALA A 1 90 ? 10.172 26.551 -5.538 1.00 51.81 90 ALA A CA 1
ATOM 666 C C . ALA A 1 90 ? 9.984 26.870 -4.042 1.00 51.81 90 ALA A C 1
ATOM 668 O O . ALA A 1 90 ? 10.122 28.024 -3.643 1.00 51.81 90 ALA A O 1
ATOM 669 N N . ALA A 1 91 ? 9.741 25.855 -3.205 1.00 48.28 91 ALA A N 1
ATOM 670 C CA . ALA A 1 91 ? 9.647 26.023 -1.754 1.00 48.28 91 ALA A CA 1
ATOM 671 C C . ALA A 1 91 ? 10.985 26.434 -1.106 1.00 48.28 91 ALA A C 1
ATOM 673 O O . ALA A 1 91 ? 10.981 27.198 -0.146 1.00 48.28 91 ALA A O 1
ATOM 674 N N . LEU A 1 92 ? 12.124 25.975 -1.642 1.00 51.53 92 LEU A N 1
ATOM 675 C CA . LEU A 1 92 ? 13.459 26.388 -1.187 1.00 51.53 92 LEU A CA 1
ATOM 676 C C . LEU A 1 92 ? 13.816 27.820 -1.613 1.00 51.53 92 LEU A C 1
ATOM 678 O O . LEU A 1 92 ? 14.485 28.519 -0.863 1.00 51.53 92 LEU A O 1
ATOM 682 N N . VAL A 1 93 ? 13.362 28.269 -2.789 1.00 58.25 93 VAL A N 1
ATOM 683 C CA . VAL A 1 93 ? 13.576 29.649 -3.272 1.00 58.25 93 VAL A CA 1
ATOM 684 C C . VAL A 1 93 ? 12.653 30.652 -2.565 1.00 58.25 93 VAL A C 1
ATOM 686 O O . VAL A 1 93 ? 13.028 31.806 -2.396 1.00 58.25 93 VAL A O 1
ATOM 689 N N . GLY A 1 94 ? 11.471 30.220 -2.110 1.00 46.16 94 GLY A N 1
ATOM 690 C CA . GLY A 1 94 ? 10.540 31.041 -1.323 1.00 46.16 94 GLY A CA 1
ATOM 691 C C . GLY A 1 94 ? 10.916 31.215 0.156 1.00 46.16 94 GLY A C 1
ATOM 692 O O . GLY A 1 94 ? 10.218 31.927 0.875 1.00 46.16 94 GLY A O 1
ATOM 693 N N . ALA A 1 95 ? 11.992 30.577 0.624 1.00 46.88 95 ALA A N 1
ATOM 694 C CA . ALA A 1 95 ? 12.581 30.857 1.928 1.00 46.88 95 ALA A CA 1
ATOM 695 C C . ALA A 1 95 ? 13.540 32.053 1.790 1.00 46.88 95 ALA A C 1
ATOM 697 O O . ALA A 1 95 ? 14.725 31.879 1.510 1.00 46.88 95 ALA A O 1
ATOM 698 N N . ASP A 1 96 ? 13.011 33.270 1.944 1.00 42.66 96 ASP A N 1
ATOM 699 C CA . ASP A 1 96 ? 13.801 34.506 1.904 1.00 42.66 96 ASP A CA 1
ATOM 700 C C . ASP A 1 96 ? 14.986 34.447 2.892 1.00 42.66 96 ASP A C 1
ATOM 702 O O . ASP A 1 96 ? 14.782 34.199 4.089 1.00 42.66 96 ASP A O 1
ATOM 706 N N . PRO A 1 97 ? 16.229 34.737 2.460 1.00 45.97 97 PRO A N 1
ATOM 707 C CA . PRO A 1 97 ? 17.295 35.060 3.388 1.00 45.97 97 PRO A CA 1
ATOM 708 C C . PRO A 1 97 ? 17.004 36.444 3.972 1.00 45.97 97 PRO A C 1
ATOM 710 O O . PRO A 1 97 ? 17.142 37.474 3.311 1.00 45.97 97 PRO A O 1
ATOM 713 N N . VAL A 1 98 ? 16.600 36.482 5.240 1.00 45.69 98 VAL A N 1
ATOM 714 C CA . VAL A 1 98 ? 16.535 37.731 5.998 1.00 45.69 98 VAL A CA 1
ATOM 715 C C . VAL A 1 98 ? 17.934 38.355 6.038 1.00 45.69 98 VAL A C 1
ATOM 717 O O . VAL A 1 98 ? 18.819 37.875 6.742 1.00 45.69 98 VAL A O 1
ATOM 720 N N . GLY A 1 99 ? 18.091 39.468 5.319 1.00 41.94 99 GLY A N 1
ATOM 721 C CA . GLY A 1 99 ? 19.075 40.511 5.607 1.00 41.94 99 GLY A CA 1
ATOM 722 C C . GLY A 1 99 ? 20.305 40.567 4.696 1.00 41.94 99 GLY A C 1
ATOM 723 O O . GLY A 1 99 ? 21.289 39.871 4.918 1.00 41.94 99 GLY A O 1
ATOM 724 N N . GLY A 1 100 ? 20.308 41.518 3.757 1.00 32.44 100 GLY A N 1
ATOM 725 C CA . GLY A 1 100 ? 21.523 41.993 3.084 1.00 32.44 100 GLY A CA 1
ATOM 726 C C . GLY A 1 100 ? 21.218 42.969 1.946 1.00 32.44 100 GLY A C 1
ATOM 727 O O . GLY A 1 100 ? 20.597 42.591 0.966 1.00 32.44 100 GLY A O 1
ATOM 728 N N . HIS A 1 101 ? 21.607 44.236 2.104 1.00 33.12 101 HIS A N 1
ATOM 729 C CA . HIS A 1 101 ? 21.328 45.370 1.206 1.00 33.12 101 HIS A CA 1
ATOM 730 C C . HIS A 1 101 ? 21.724 45.175 -0.276 1.00 33.12 101 HIS A C 1
ATOM 732 O O . HIS A 1 101 ? 22.689 44.466 -0.559 1.00 33.12 101 HIS A O 1
ATOM 738 N N . PRO A 1 102 ? 21.073 45.893 -1.220 1.00 39.00 102 PRO A N 1
ATOM 739 C CA . PRO A 1 102 ? 21.450 45.862 -2.625 1.00 39.00 102 PRO A CA 1
ATOM 740 C C . PRO A 1 102 ? 22.646 46.787 -2.896 1.00 39.00 102 PRO A C 1
ATOM 742 O O . PRO A 1 102 ? 22.630 47.965 -2.538 1.00 39.00 102 PRO A O 1
ATOM 745 N N . ILE A 1 103 ? 23.655 46.275 -3.601 1.00 34.16 103 ILE A N 1
ATOM 746 C CA . ILE A 1 103 ? 24.589 47.094 -4.382 1.00 34.16 103 ILE A CA 1
ATOM 747 C C . ILE A 1 103 ? 24.546 46.599 -5.827 1.00 34.16 103 ILE A C 1
ATOM 749 O O . ILE A 1 103 ? 24.487 45.401 -6.091 1.00 34.16 103 ILE A O 1
ATOM 753 N N . GLY A 1 104 ? 24.469 47.571 -6.736 1.00 37.09 104 GLY A N 1
ATOM 754 C CA . GLY A 1 104 ? 24.053 47.418 -8.121 1.00 37.09 104 GLY A CA 1
ATOM 755 C C . GLY A 1 104 ? 25.016 46.662 -9.031 1.00 37.09 104 GLY A C 1
ATOM 756 O O . GLY A 1 104 ? 26.203 46.509 -8.758 1.00 37.09 104 GLY A O 1
ATOM 757 N N . GLY A 1 105 ? 24.473 46.252 -10.175 1.00 31.45 105 GLY A N 1
ATOM 758 C CA . GLY A 1 105 ? 25.222 45.635 -11.259 1.00 31.45 105 GLY A CA 1
ATOM 759 C C . GLY A 1 105 ? 24.345 45.456 -12.491 1.00 31.45 105 GLY A C 1
ATOM 760 O O . GLY A 1 105 ? 23.482 44.587 -12.526 1.00 31.45 105 GLY A O 1
ATOM 761 N N . HIS A 1 106 ? 24.555 46.319 -13.480 1.00 34.78 106 HIS A N 1
ATOM 762 C CA . HIS A 1 106 ? 23.985 46.258 -14.824 1.00 34.78 106 HIS A CA 1
ATOM 763 C C . HIS A 1 106 ? 24.256 44.910 -15.510 1.00 34.78 106 HIS A C 1
ATOM 765 O O . HIS A 1 106 ? 25.382 44.418 -15.453 1.00 34.78 106 HIS A O 1
ATOM 771 N N . LEU A 1 107 ? 23.295 44.403 -16.294 1.00 30.27 107 LEU A N 1
ATOM 772 C CA . LEU A 1 107 ? 23.626 43.542 -17.429 1.00 30.27 107 LEU A CA 1
ATOM 773 C C . LEU A 1 107 ? 22.715 43.813 -18.631 1.00 30.27 107 LEU A C 1
ATOM 775 O O . LEU A 1 107 ? 21.500 43.958 -18.517 1.00 30.27 107 LEU A O 1
ATOM 779 N N . VAL A 1 108 ? 23.391 43.985 -19.762 1.00 30.31 108 VAL A N 1
ATOM 780 C CA . VAL A 1 108 ? 22.927 44.486 -21.054 1.00 30.31 108 VAL A CA 1
ATOM 781 C C . VAL A 1 108 ? 22.371 43.343 -21.909 1.00 30.31 108 VAL A C 1
ATOM 783 O O . VAL A 1 108 ? 22.804 42.199 -21.802 1.00 30.31 108 VAL A O 1
ATOM 786 N N . ALA A 1 109 ? 21.405 43.697 -22.756 1.00 33.62 109 ALA A N 1
ATOM 787 C CA . ALA A 1 109 ? 20.665 42.858 -23.692 1.00 33.62 109 ALA A CA 1
ATOM 788 C C . ALA A 1 109 ? 21.520 42.094 -24.728 1.00 33.62 109 ALA A C 1
ATOM 790 O O . ALA A 1 109 ? 22.545 42.588 -25.193 1.00 33.62 109 ALA A O 1
ATOM 791 N N . GLY A 1 110 ? 20.998 40.945 -25.181 1.00 31.03 110 GLY A N 1
ATOM 792 C CA . GLY A 1 110 ? 21.495 40.182 -26.331 1.00 31.03 110 GLY A CA 1
ATOM 793 C C . GLY A 1 110 ? 20.403 39.328 -26.996 1.00 31.03 110 GLY A C 1
ATOM 794 O O . GLY A 1 110 ? 20.034 38.287 -26.476 1.00 31.03 110 GLY A O 1
ATOM 795 N N . HIS A 1 111 ? 19.891 39.848 -28.116 1.00 28.98 111 HIS A N 1
ATOM 796 C CA . HIS A 1 111 ? 19.150 39.279 -29.261 1.00 28.98 111 HIS A CA 1
ATOM 797 C C . HIS A 1 111 ? 18.540 37.857 -29.292 1.00 28.98 111 HIS A C 1
ATOM 799 O O . HIS A 1 111 ? 19.197 36.851 -29.053 1.00 28.98 111 HIS A O 1
ATOM 805 N N . LEU A 1 112 ? 17.312 37.814 -29.839 1.00 28.06 112 LEU A N 1
ATOM 806 C CA . LEU A 1 112 ? 16.583 36.648 -30.354 1.00 28.06 112 LEU A CA 1
ATOM 807 C C . LEU A 1 112 ? 16.172 36.936 -31.817 1.00 28.06 112 LEU A C 1
ATOM 809 O O . LEU A 1 112 ? 15.523 37.945 -32.085 1.00 28.06 112 LEU A O 1
ATOM 813 N N . VAL A 1 113 ? 16.554 36.056 -32.745 1.00 28.89 113 VAL A N 1
ATOM 814 C CA . VAL A 1 113 ? 16.109 35.945 -34.155 1.00 28.89 113 VAL A CA 1
ATOM 815 C C . VAL A 1 113 ? 16.131 34.435 -34.444 1.00 28.89 113 VAL A C 1
ATOM 817 O O . VAL A 1 113 ? 17.097 33.794 -34.050 1.00 28.89 113 VAL A O 1
ATOM 820 N N . GLY A 1 114 ? 15.178 33.739 -35.063 1.00 27.31 114 GLY A N 1
ATOM 821 C CA . GLY A 1 114 ? 13.949 34.032 -35.802 1.00 27.31 114 GLY A CA 1
ATOM 822 C C . GLY A 1 114 ? 13.705 32.845 -36.765 1.00 27.31 114 GLY A C 1
ATOM 823 O O . GLY A 1 114 ? 14.672 32.200 -37.162 1.00 27.31 114 GLY A O 1
ATOM 824 N N . GLY A 1 115 ? 12.450 32.560 -37.145 1.00 26.72 115 GLY A N 1
ATOM 825 C CA . GLY A 1 115 ? 12.125 31.736 -38.329 1.00 26.72 115 GLY A CA 1
ATOM 826 C C . GLY A 1 115 ? 11.218 30.519 -38.097 1.00 26.72 115 GLY A C 1
ATOM 827 O O . GLY A 1 115 ? 11.685 29.462 -37.688 1.00 26.72 115 GLY A O 1
ATOM 828 N N . LEU A 1 116 ? 9.930 30.679 -38.416 1.00 33.88 116 LEU A N 1
ATOM 829 C CA . LEU A 1 116 ? 8.923 29.629 -38.597 1.00 33.88 116 LEU A CA 1
ATOM 830 C C . LEU A 1 116 ? 8.641 29.500 -40.096 1.00 33.88 116 LEU A C 1
ATOM 832 O O . LEU A 1 116 ? 8.222 30.496 -40.674 1.00 33.88 116 LEU A O 1
ATOM 836 N N . ASP A 1 117 ? 8.744 28.300 -40.668 1.00 30.44 117 ASP A N 1
ATOM 837 C CA . ASP A 1 117 ? 8.126 27.971 -41.956 1.00 30.44 117 ASP A CA 1
ATOM 838 C C . ASP A 1 117 ? 7.291 26.694 -41.797 1.00 30.44 117 ASP A C 1
ATOM 840 O O . ASP A 1 117 ? 7.713 25.713 -41.184 1.00 30.44 117 ASP A O 1
ATOM 844 N N . SER A 1 118 ? 6.071 26.736 -42.327 1.00 40.84 118 SER A N 1
ATOM 845 C CA . SER A 1 118 ? 5.044 25.695 -42.246 1.00 40.84 118 SER A CA 1
ATOM 846 C C . SER A 1 118 ? 4.570 25.338 -43.655 1.00 40.84 118 SER A C 1
ATOM 848 O O . SER A 1 118 ? 4.422 26.227 -44.491 1.00 40.84 118 SER A O 1
ATOM 850 N N . ALA A 1 119 ? 4.307 24.052 -43.925 1.00 31.22 119 ALA A N 1
ATOM 851 C CA . ALA A 1 119 ? 3.618 23.610 -45.141 1.00 31.22 119 ALA A CA 1
ATOM 852 C C . ALA A 1 119 ? 2.937 22.225 -44.985 1.00 31.22 119 ALA A C 1
ATOM 854 O O . ALA A 1 119 ? 3.617 21.213 -44.867 1.00 31.22 119 ALA A O 1
ATOM 855 N N . GLY A 1 120 ? 1.594 22.211 -45.047 1.00 26.00 120 GLY A N 1
ATOM 856 C CA . GLY A 1 120 ? 0.766 21.307 -45.883 1.00 26.00 120 GLY A CA 1
ATOM 857 C C . GLY A 1 120 ? 0.519 19.827 -45.500 1.00 26.00 120 GLY A C 1
ATOM 858 O O . GLY A 1 120 ? 1.386 18.988 -45.683 1.00 26.00 120 GLY A O 1
ATOM 859 N N . ALA A 1 121 ? -0.730 19.522 -45.104 1.00 32.09 121 ALA A N 1
ATOM 860 C CA . ALA A 1 121 ? -1.390 18.234 -44.745 1.00 32.09 121 ALA A CA 1
ATOM 861 C C . ALA A 1 121 ? -1.673 17.271 -45.960 1.00 32.09 121 ALA A C 1
ATOM 863 O O . ALA A 1 121 ? -1.26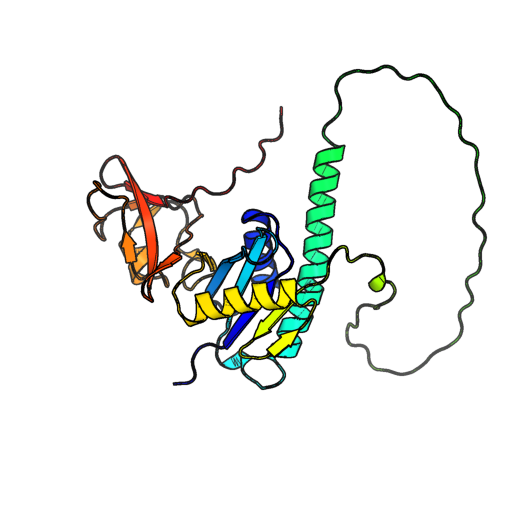1 17.657 -47.054 1.00 32.09 121 ALA A O 1
ATOM 864 N N . PRO A 1 122 ? -2.416 16.110 -45.899 1.00 40.12 122 PRO A N 1
ATOM 865 C CA . PRO A 1 122 ? -3.273 15.551 -44.822 1.00 40.12 122 PRO A CA 1
ATOM 866 C C . PRO A 1 122 ? -3.333 13.998 -44.640 1.00 40.12 122 PRO A C 1
ATOM 868 O O . PRO A 1 122 ? -2.955 13.222 -45.511 1.00 40.12 122 PRO A O 1
ATOM 871 N N . GLY A 1 123 ? -3.968 13.550 -43.542 1.00 30.81 123 GLY A N 1
ATOM 872 C CA . GLY A 1 123 ? -4.736 12.291 -43.518 1.00 30.81 123 GLY A CA 1
ATOM 873 C C . GLY A 1 123 ? -4.339 11.240 -42.476 1.00 30.81 123 GLY A C 1
ATOM 874 O O . GLY A 1 123 ? -3.789 10.207 -42.837 1.00 30.81 123 GLY A O 1
ATOM 875 N N . ALA A 1 124 ? -4.705 11.433 -41.205 1.00 29.80 124 ALA A N 1
ATOM 876 C CA . ALA A 1 124 ? -4.890 10.324 -40.265 1.00 29.80 124 ALA A CA 1
ATOM 877 C C . ALA A 1 124 ? -5.844 10.728 -39.131 1.00 29.80 124 ALA A C 1
ATOM 879 O O . ALA A 1 124 ? -5.811 11.847 -38.629 1.00 29.80 124 ALA A O 1
ATOM 880 N N . VAL A 1 125 ? -6.732 9.801 -38.793 1.00 30.80 125 VAL A N 1
ATOM 881 C CA . VAL A 1 125 ? -7.832 9.899 -37.831 1.00 30.80 125 VAL A CA 1
ATOM 882 C C . VAL A 1 125 ? -7.405 10.414 -36.448 1.00 30.80 125 VAL A C 1
ATOM 884 O O . VAL A 1 125 ? -6.457 9.921 -35.845 1.00 30.80 125 VAL A O 1
ATOM 887 N N . ALA A 1 126 ? -8.148 11.397 -35.937 1.00 27.47 126 ALA A N 1
ATOM 888 C CA . ALA A 1 126 ? -7.945 11.998 -34.625 1.00 27.47 126 ALA A CA 1
ATOM 889 C C . ALA A 1 126 ? -8.444 11.074 -33.496 1.00 27.47 126 ALA A C 1
ATOM 891 O O . ALA A 1 126 ? -9.643 10.964 -33.249 1.00 27.47 126 ALA A O 1
ATOM 892 N N . GLY A 1 127 ? -7.511 10.440 -32.789 1.00 28.61 127 GLY A N 1
ATOM 893 C CA . GLY A 1 127 ? -7.617 10.199 -31.346 1.00 28.61 127 GLY A CA 1
ATOM 894 C C . GLY A 1 127 ? -6.666 11.167 -30.630 1.00 28.61 127 GLY A C 1
ATOM 895 O O . GLY A 1 127 ? -5.753 11.673 -31.287 1.00 28.61 127 GLY A O 1
ATOM 896 N N . PRO A 1 128 ? -6.838 11.475 -29.332 1.00 34.75 128 PRO A N 1
ATOM 897 C CA . PRO A 1 128 ? -5.969 12.428 -28.650 1.00 34.75 128 PRO A CA 1
ATOM 898 C C . PRO A 1 128 ? -4.579 11.811 -28.419 1.00 34.75 128 PRO A C 1
ATOM 900 O O . PRO A 1 128 ? -4.272 11.292 -27.351 1.00 34.75 128 PRO A O 1
ATOM 903 N N . MET A 1 129 ? -3.731 11.866 -29.445 1.00 29.38 129 MET A N 1
ATOM 904 C CA . MET A 1 129 ? -2.283 11.896 -29.302 1.00 29.38 129 MET A CA 1
ATOM 905 C C . MET A 1 129 ? -1.922 13.306 -28.849 1.00 29.38 129 MET A C 1
ATOM 907 O O . MET A 1 129 ? -2.000 14.253 -29.629 1.00 29.38 129 MET A O 1
ATOM 911 N N . VAL A 1 130 ? -1.550 13.451 -27.580 1.00 36.50 130 VAL A N 1
ATOM 912 C CA . VAL A 1 130 ? -0.845 14.650 -27.132 1.00 36.50 130 VAL A CA 1
ATOM 913 C C . VAL A 1 130 ? 0.503 14.671 -27.852 1.00 36.50 130 VAL A C 1
ATOM 915 O O . VAL A 1 130 ? 1.267 13.708 -27.804 1.00 36.50 130 VAL A O 1
ATOM 918 N N . GLU A 1 131 ? 0.728 15.760 -28.574 1.00 30.17 131 GLU A N 1
ATOM 919 C CA . GLU A 1 131 ? 1.917 16.094 -29.350 1.00 30.17 131 GLU A CA 1
ATOM 920 C C . GLU A 1 131 ? 3.199 15.874 -28.529 1.00 30.17 131 GLU A C 1
ATOM 922 O O . GLU A 1 131 ? 3.508 16.603 -27.587 1.00 30.17 131 GLU A O 1
ATOM 927 N N . PHE A 1 132 ? 3.952 14.834 -28.883 1.00 36.12 132 PHE A N 1
ATOM 928 C CA . PHE A 1 132 ? 5.206 14.447 -28.241 1.00 36.12 132 PHE A CA 1
ATOM 929 C C . PHE A 1 132 ? 6.371 15.209 -28.898 1.00 36.12 132 PHE A C 1
ATOM 931 O O . PHE A 1 132 ? 7.220 14.622 -29.565 1.00 36.12 132 PHE A O 1
ATOM 938 N N . LEU A 1 133 ? 6.401 16.539 -28.761 1.00 31.17 133 LEU A N 1
ATOM 939 C CA . LEU A 1 133 ? 7.559 17.355 -29.141 1.00 31.17 133 LEU A CA 1
ATOM 940 C C . LEU A 1 133 ? 8.176 17.981 -27.883 1.00 31.17 133 LEU A C 1
ATOM 942 O O . LEU A 1 133 ? 7.609 18.885 -27.279 1.00 31.17 133 LEU A O 1
ATOM 946 N N . GLY A 1 134 ? 9.360 17.488 -27.499 1.00 29.67 134 GLY A N 1
ATOM 947 C CA . GLY A 1 134 ? 10.237 18.144 -26.516 1.00 29.67 134 GLY A CA 1
ATOM 948 C C . GLY A 1 134 ? 10.441 17.452 -25.161 1.00 29.67 134 GLY A C 1
ATOM 949 O O . GLY A 1 134 ? 11.025 18.059 -24.268 1.00 29.67 134 GLY A O 1
ATOM 950 N N . ILE A 1 135 ? 10.018 16.196 -24.973 1.00 33.56 135 ILE A N 1
ATOM 951 C CA . ILE A 1 135 ? 10.064 15.531 -23.647 1.00 33.56 135 ILE A CA 1
ATOM 952 C C . ILE A 1 135 ? 11.474 15.017 -23.277 1.00 33.56 135 ILE A C 1
ATOM 954 O O . ILE A 1 135 ? 11.789 14.836 -22.104 1.00 33.56 135 ILE A O 1
ATOM 958 N N . GLY A 1 136 ? 12.388 14.901 -24.247 1.00 27.67 136 GLY A N 1
ATOM 959 C CA . GLY A 1 136 ? 13.762 14.432 -24.017 1.00 27.67 136 GLY A CA 1
ATOM 960 C C . GLY A 1 136 ? 14.664 15.360 -23.185 1.00 27.67 136 GLY A C 1
ATOM 961 O O . GLY A 1 136 ? 15.745 14.936 -22.789 1.00 27.67 136 GLY A O 1
ATOM 962 N N . ALA A 1 137 ? 14.252 16.603 -22.902 1.00 30.70 137 ALA A N 1
ATOM 963 C CA . ALA A 1 137 ? 15.085 17.599 -22.212 1.00 30.70 137 ALA A CA 1
ATOM 964 C C . ALA A 1 137 ? 14.668 17.898 -20.754 1.00 30.70 137 ALA A C 1
ATOM 966 O O . ALA A 1 137 ? 15.308 18.718 -20.099 1.00 30.70 137 ALA A O 1
ATOM 967 N N . LEU A 1 138 ? 13.616 17.255 -20.225 1.00 33.53 138 LEU A N 1
ATOM 968 C CA . LEU A 1 138 ? 13.028 17.591 -18.912 1.00 33.53 138 LEU A CA 1
ATOM 969 C C . LEU A 1 138 ? 12.933 16.408 -17.927 1.00 33.53 138 LEU A C 1
ATOM 971 O O . LEU A 1 138 ? 12.179 16.461 -16.956 1.00 33.53 138 LEU A O 1
ATOM 975 N N . VAL A 1 139 ? 13.747 15.368 -18.125 1.00 36.38 139 VAL A N 1
ATOM 976 C CA . VAL A 1 139 ? 13.834 14.192 -17.243 1.00 36.38 139 VAL A CA 1
ATOM 977 C C . VAL A 1 139 ? 15.156 14.220 -16.471 1.00 36.38 139 VAL A C 1
ATOM 979 O O . VAL A 1 139 ? 16.206 13.911 -17.024 1.00 36.38 139 VAL A O 1
ATOM 982 N N . SER A 1 140 ? 15.147 14.573 -15.181 1.00 43.00 140 SER A N 1
ATOM 983 C CA . SER A 1 140 ? 16.354 14.497 -14.325 1.00 43.00 140 SER A CA 1
ATOM 984 C C . SER A 1 140 ? 16.472 13.174 -13.556 1.00 43.00 140 SER A C 1
ATOM 986 O O . SER A 1 140 ? 16.808 13.165 -12.367 1.00 43.00 140 SER A O 1
ATOM 988 N N . GLY A 1 141 ? 16.199 12.051 -14.217 1.00 52.56 141 GLY A N 1
ATOM 989 C CA . GLY A 1 141 ? 16.534 10.725 -13.704 1.00 52.56 141 GLY A CA 1
ATOM 990 C C . GLY A 1 141 ? 15.804 9.600 -14.440 1.00 52.56 141 GLY A C 1
ATOM 991 O O . GLY A 1 141 ? 14.606 9.724 -14.678 1.00 52.56 141 GLY A O 1
ATOM 992 N N . PRO A 1 142 ? 16.497 8.519 -14.818 1.00 72.00 142 PRO A N 1
ATOM 993 C CA . PRO A 1 142 ? 15.852 7.336 -15.380 1.00 72.00 142 PRO A CA 1
ATOM 994 C C . PRO A 1 142 ? 14.981 6.603 -14.335 1.00 72.00 142 PRO A C 1
ATOM 996 O O . PRO A 1 142 ? 15.146 6.821 -13.139 1.00 72.00 142 PRO A O 1
ATOM 999 N N . VAL A 1 143 ? 14.061 5.739 -14.778 1.00 79.62 143 VAL A N 1
ATOM 1000 C CA . VAL A 1 143 ? 13.224 4.877 -13.915 1.00 79.62 143 VAL A CA 1
ATOM 1001 C C . VAL A 1 143 ? 13.566 3.415 -14.182 1.00 79.62 143 VAL A C 1
ATOM 1003 O O . VAL A 1 143 ? 13.702 3.007 -15.336 1.00 79.62 143 VAL A O 1
ATOM 1006 N N . GLY A 1 144 ? 13.706 2.636 -13.113 1.00 85.19 144 GLY A N 1
ATOM 1007 C CA . GLY A 1 144 ? 13.855 1.188 -13.146 1.00 85.19 144 GLY A CA 1
ATOM 1008 C C . GLY A 1 144 ? 12.518 0.478 -12.973 1.00 85.19 144 GLY A C 1
ATOM 1009 O O . GLY A 1 144 ? 11.669 0.891 -12.182 1.00 85.19 144 GLY A O 1
ATOM 1010 N N . LEU A 1 145 ? 12.313 -0.600 -13.722 1.00 85.94 145 LEU A N 1
ATOM 1011 C CA . LEU A 1 145 ? 11.090 -1.395 -13.695 1.00 85.94 145 LEU A CA 1
ATOM 1012 C C . LEU A 1 145 ? 11.452 -2.873 -13.618 1.00 85.94 145 LEU A C 1
ATOM 1014 O O . LEU A 1 145 ? 12.365 -3.337 -14.306 1.00 85.94 145 LEU A O 1
ATOM 1018 N N . ALA A 1 146 ? 10.690 -3.626 -12.831 1.00 87.38 146 ALA A N 1
ATOM 1019 C CA . ALA A 1 146 ? 10.877 -5.063 -12.701 1.00 87.38 146 ALA A CA 1
ATOM 1020 C C . ALA A 1 146 ? 9.541 -5.805 -12.685 1.00 87.38 146 ALA A 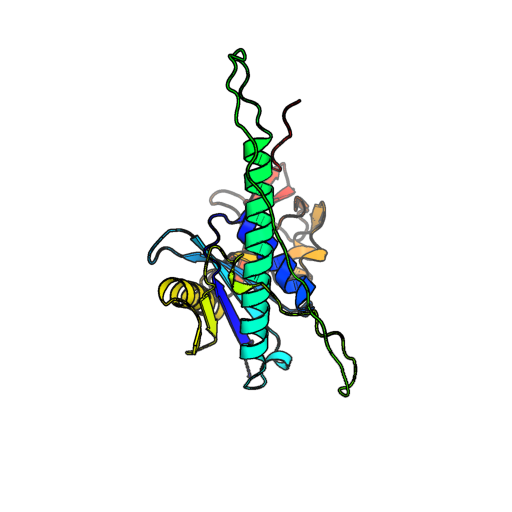C 1
ATOM 1022 O O . ALA A 1 146 ? 8.583 -5.387 -12.039 1.00 87.38 146 ALA A O 1
ATOM 1023 N N . CYS A 1 147 ? 9.482 -6.949 -13.363 1.00 86.00 147 CYS A N 1
ATOM 1024 C CA . CYS A 1 147 ? 8.365 -7.880 -13.251 1.00 86.00 147 CYS A CA 1
ATOM 1025 C C . CYS A 1 147 ? 8.857 -9.308 -13.501 1.00 86.00 147 CYS A C 1
ATOM 1027 O O . CYS A 1 147 ? 9.398 -9.614 -14.563 1.00 86.00 147 CYS A O 1
ATOM 1029 N N . GLY A 1 148 ? 8.714 -10.195 -12.512 1.00 80.94 148 GLY A N 1
ATOM 1030 C CA . GLY A 1 148 ? 9.295 -11.538 -12.593 1.00 80.94 148 GLY A CA 1
ATOM 1031 C C . GLY A 1 148 ? 10.812 -11.479 -12.821 1.00 80.94 148 GLY A C 1
ATOM 1032 O O . GLY A 1 148 ? 11.533 -10.904 -12.007 1.00 80.94 148 GLY A O 1
ATOM 1033 N N . ALA A 1 149 ? 11.296 -12.046 -13.929 1.00 80.62 149 ALA A N 1
ATOM 1034 C CA . ALA A 1 149 ? 12.707 -11.989 -14.333 1.00 80.62 149 ALA A CA 1
ATOM 1035 C C . ALA A 1 149 ? 13.047 -10.790 -15.241 1.00 80.62 149 ALA A C 1
ATOM 1037 O O . ALA A 1 149 ? 14.219 -10.518 -15.479 1.00 80.62 149 ALA A O 1
ATOM 1038 N N . GLU A 1 150 ? 12.048 -10.068 -15.753 1.00 80.38 150 GLU A N 1
ATOM 1039 C CA . GLU A 1 150 ? 12.270 -8.957 -16.678 1.00 80.38 150 GLU A CA 1
ATOM 1040 C C . GLU A 1 150 ? 12.679 -7.683 -15.925 1.00 80.38 150 GLU A C 1
ATOM 1042 O O . GLU A 1 150 ? 12.177 -7.400 -14.830 1.00 80.38 150 GLU A O 1
ATOM 1047 N N . ARG A 1 151 ? 13.606 -6.925 -16.517 1.00 82.94 151 ARG A N 1
ATOM 1048 C CA . ARG A 1 151 ? 14.201 -5.693 -15.982 1.00 82.94 151 ARG A CA 1
ATOM 1049 C C . ARG A 1 151 ? 14.283 -4.654 -17.096 1.00 82.94 151 ARG A C 1
ATOM 1051 O O . ARG A 1 151 ? 14.679 -4.995 -18.209 1.00 82.94 151 ARG A O 1
ATOM 1058 N N . ILE A 1 152 ? 13.891 -3.414 -16.815 1.00 79.62 152 ILE A N 1
ATOM 1059 C CA . ILE A 1 152 ? 13.926 -2.293 -17.768 1.00 79.62 152 ILE A CA 1
ATOM 1060 C C . ILE A 1 152 ? 14.465 -1.058 -17.046 1.00 79.62 152 ILE A C 1
ATOM 1062 O O . ILE A 1 152 ? 14.120 -0.827 -15.890 1.00 79.62 152 ILE A O 1
ATOM 1066 N N . GLY A 1 153 ? 15.268 -0.255 -17.743 1.00 79.94 153 GLY A N 1
ATOM 1067 C CA . GLY A 1 153 ? 15.879 0.956 -17.198 1.00 79.94 153 GLY A CA 1
ATOM 1068 C C . GLY A 1 153 ? 17.324 0.730 -16.741 1.00 79.94 153 GLY A C 1
ATOM 1069 O O . GLY A 1 153 ? 17.933 -0.278 -17.105 1.00 79.94 153 GLY A O 1
ATOM 1070 N N . PRO A 1 154 ? 17.898 1.679 -15.988 1.00 84.31 154 PRO A N 1
ATOM 1071 C CA . PRO A 1 154 ? 19.244 1.558 -15.444 1.00 84.31 154 PRO A CA 1
ATOM 1072 C C . PRO A 1 154 ? 19.334 0.371 -14.492 1.00 84.31 154 PRO A C 1
ATOM 1074 O O . PRO A 1 154 ? 18.393 0.172 -13.715 1.00 84.31 154 PRO A O 1
ATOM 1077 N N . PRO A 1 155 ? 20.448 -0.378 -14.510 1.00 85.38 155 PRO A N 1
ATOM 1078 C CA . PRO A 1 155 ? 20.619 -1.560 -13.67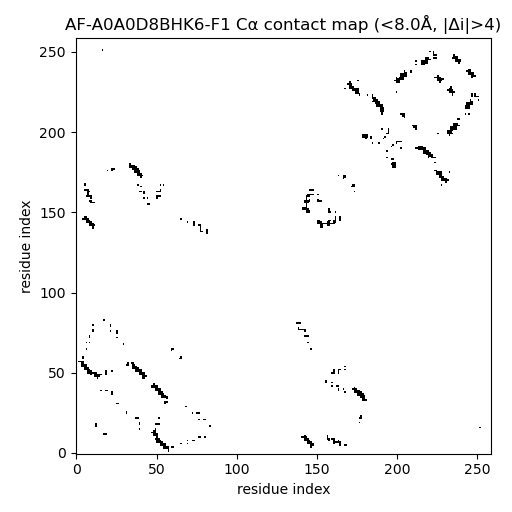5 1.00 85.38 155 PRO A CA 1
ATOM 1079 C C . PRO A 1 155 ? 20.319 -1.298 -12.197 1.00 85.38 155 PRO A C 1
ATOM 1081 O O . PRO A 1 155 ? 19.523 -2.015 -11.607 1.00 85.38 155 PRO A O 1
ATOM 1084 N N . GLU A 1 156 ? 20.848 -0.211 -11.633 1.00 87.12 156 GLU A N 1
ATOM 1085 C CA . GLU A 1 156 ? 20.718 0.108 -10.211 1.00 87.12 156 GLU A CA 1
ATOM 1086 C C . GLU A 1 156 ? 19.266 0.326 -9.757 1.00 87.12 156 GLU A C 1
ATOM 1088 O O . GLU A 1 156 ? 18.894 -0.089 -8.661 1.00 87.12 156 GLU A O 1
ATOM 1093 N N . LEU A 1 157 ? 18.430 0.933 -10.605 1.00 88.00 157 LEU A N 1
ATOM 1094 C CA . LEU A 1 157 ? 17.010 1.150 -10.311 1.00 88.00 157 LEU A CA 1
ATOM 1095 C C . LEU A 1 157 ? 16.180 -0.084 -10.672 1.00 88.00 157 LEU A C 1
ATOM 1097 O O . LEU A 1 157 ? 15.202 -0.410 -10.006 1.00 88.00 157 LEU A O 1
ATOM 1101 N N . ALA A 1 158 ? 16.543 -0.798 -11.738 1.00 88.06 158 ALA A N 1
ATOM 1102 C CA . ALA A 1 158 ? 15.868 -2.039 -12.088 1.00 88.06 158 ALA A CA 1
ATOM 1103 C C . ALA A 1 158 ? 16.074 -3.109 -10.999 1.00 88.06 158 ALA A C 1
ATOM 1105 O O . ALA A 1 158 ? 15.154 -3.883 -10.729 1.00 88.06 158 ALA A O 1
ATOM 1106 N N . ASP A 1 159 ? 17.234 -3.112 -10.339 1.00 92.00 159 ASP A N 1
ATOM 1107 C CA . ASP A 1 159 ? 17.547 -3.967 -9.194 1.00 92.00 159 ASP A CA 1
ATOM 1108 C C . ASP A 1 159 ? 16.778 -3.547 -7.934 1.00 92.00 159 ASP A C 1
ATOM 1110 O O . ASP A 1 159 ? 16.222 -4.406 -7.247 1.00 92.00 159 ASP A O 1
ATOM 1114 N N . GLY A 1 160 ? 16.638 -2.246 -7.657 1.00 92.56 160 GLY A N 1
ATOM 1115 C CA . GLY A 1 160 ? 15.776 -1.766 -6.569 1.00 92.56 160 GLY A CA 1
ATOM 1116 C C . GLY A 1 160 ? 14.295 -2.107 -6.789 1.00 92.56 160 GLY A C 1
ATOM 1117 O O . GLY A 1 160 ? 13.625 -2.638 -5.895 1.00 92.56 160 GLY A O 1
ATOM 1118 N N . ALA A 1 161 ? 13.796 -1.942 -8.017 1.00 91.81 161 ALA A N 1
ATOM 1119 C CA . ALA A 1 161 ? 12.468 -2.405 -8.415 1.00 91.81 161 ALA A CA 1
ATOM 1120 C C . ALA A 1 161 ? 12.320 -3.930 -8.254 1.00 91.81 161 ALA A C 1
ATOM 1122 O O . ALA A 1 161 ? 11.273 -4.419 -7.827 1.00 91.81 161 ALA A O 1
ATOM 1123 N N . ALA A 1 162 ? 13.362 -4.699 -8.574 1.00 92.62 162 ALA A N 1
ATOM 1124 C CA . ALA A 1 162 ? 13.372 -6.149 -8.420 1.00 92.62 162 ALA A CA 1
ATOM 1125 C C . ALA A 1 162 ? 13.308 -6.590 -6.960 1.00 92.62 162 ALA A C 1
ATOM 1127 O O . ALA A 1 162 ? 12.565 -7.519 -6.638 1.00 92.62 162 ALA A O 1
ATOM 1128 N N . GLN A 1 163 ? 14.055 -5.910 -6.090 1.00 94.00 163 GLN A N 1
ATOM 1129 C CA . GLN A 1 163 ? 14.026 -6.135 -4.652 1.00 94.00 163 GLN A CA 1
ATOM 1130 C C . GLN A 1 163 ? 12.613 -5.903 -4.107 1.00 94.00 163 GLN A C 1
ATOM 1132 O O . GLN A 1 163 ? 12.054 -6.774 -3.443 1.00 94.00 163 GLN A O 1
ATOM 1137 N N . ALA A 1 164 ? 11.975 -4.794 -4.495 1.00 94.44 164 ALA A N 1
ATOM 1138 C CA . ALA A 1 164 ? 10.593 -4.497 -4.126 1.00 94.44 164 ALA A CA 1
ATOM 1139 C C . ALA A 1 164 ? 9.597 -5.579 -4.596 1.00 94.44 164 ALA A C 1
ATOM 1141 O O . ALA A 1 164 ? 8.666 -5.940 -3.867 1.00 94.44 164 ALA A O 1
ATOM 1142 N N . VAL A 1 165 ? 9.786 -6.129 -5.804 1.00 93.81 165 VAL A N 1
ATOM 1143 C CA . VAL A 1 165 ? 8.992 -7.268 -6.302 1.00 93.81 165 VAL A CA 1
ATOM 1144 C C . VAL A 1 165 ? 9.214 -8.503 -5.437 1.00 93.81 165 VAL A C 1
ATOM 1146 O O . VAL A 1 165 ? 8.237 -9.150 -5.065 1.00 93.81 165 VAL A O 1
ATOM 1149 N N . ALA A 1 166 ? 10.467 -8.839 -5.125 1.00 93.50 166 ALA A N 1
ATOM 1150 C CA . ALA A 1 166 ? 10.814 -10.022 -4.345 1.00 93.50 166 ALA A CA 1
ATOM 1151 C C . ALA A 1 166 ? 10.241 -9.951 -2.921 1.00 93.50 166 ALA A C 1
ATOM 1153 O O . ALA A 1 166 ? 9.581 -10.896 -2.484 1.00 93.50 166 ALA A O 1
ATOM 1154 N N . ASP A 1 167 ? 10.399 -8.814 -2.243 1.00 94.38 167 ASP A N 1
ATOM 1155 C CA . ASP A 1 167 ? 9.901 -8.593 -0.883 1.00 94.38 167 ASP A CA 1
ATOM 1156 C C . ASP A 1 167 ? 8.373 -8.683 -0.809 1.00 94.38 167 ASP A C 1
ATOM 1158 O O . ASP A 1 167 ? 7.821 -9.332 0.089 1.00 94.38 167 ASP A O 1
ATOM 1162 N N . HIS A 1 168 ? 7.677 -8.094 -1.788 1.00 94.50 168 HIS A N 1
ATOM 1163 C CA . HIS A 1 168 ? 6.219 -8.162 -1.871 1.00 94.50 168 HIS A CA 1
ATOM 1164 C C . HIS A 1 168 ? 5.740 -9.570 -2.258 1.00 94.50 168 HIS A C 1
ATOM 1166 O O . HIS A 1 168 ? 4.816 -10.099 -1.640 1.00 94.50 168 HIS A O 1
ATOM 1172 N N . ALA A 1 169 ? 6.381 -10.223 -3.231 1.00 92.62 169 ALA A N 1
ATOM 1173 C CA . ALA A 1 169 ? 6.034 -11.582 -3.649 1.00 92.62 169 ALA A CA 1
ATOM 1174 C C . ALA A 1 169 ? 6.218 -12.590 -2.512 1.00 92.62 169 ALA A C 1
ATOM 1176 O O . ALA A 1 169 ? 5.351 -13.437 -2.286 1.00 92.62 169 ALA A O 1
ATOM 1177 N N . GLY A 1 170 ? 7.316 -12.459 -1.767 1.00 92.81 170 GLY A N 1
ATOM 1178 C CA . GLY A 1 170 ? 7.585 -13.243 -0.569 1.00 92.81 170 GLY A CA 1
ATOM 1179 C C . GLY A 1 170 ? 6.704 -12.858 0.617 1.00 92.81 170 GLY A C 1
ATOM 1180 O O . GLY A 1 170 ? 6.609 -13.638 1.562 1.00 92.81 170 GLY A O 1
ATOM 1181 N N . ARG A 1 171 ? 6.054 -11.683 0.580 1.00 94.12 171 ARG A N 1
ATOM 1182 C CA . ARG A 1 171 ? 5.343 -11.076 1.718 1.00 94.12 171 ARG A CA 1
ATOM 1183 C C . ARG A 1 171 ? 6.227 -11.006 2.969 1.00 94.12 171 ARG A C 1
ATOM 1185 O O . ARG A 1 171 ? 5.769 -11.255 4.088 1.00 94.12 171 ARG A O 1
ATOM 1192 N N . GLN A 1 172 ? 7.501 -10.696 2.748 1.00 87.88 172 GLN A N 1
ATOM 1193 C CA . GLN A 1 172 ? 8.546 -10.608 3.774 1.00 87.88 172 GLN A CA 1
ATOM 1194 C C . GLN A 1 172 ? 8.891 -9.155 4.110 1.00 87.88 172 GLN A C 1
ATOM 1196 O O . GLN A 1 172 ? 9.471 -8.887 5.159 1.00 87.88 172 GLN A O 1
ATOM 1201 N N . GLY A 1 173 ? 8.501 -8.220 3.244 1.00 89.00 173 GLY A N 1
ATOM 1202 C CA . GLY A 1 173 ? 8.790 -6.807 3.399 1.00 89.00 173 GLY A CA 1
ATOM 1203 C C . GLY A 1 173 ? 7.831 -5.929 2.605 1.00 89.00 173 GLY A C 1
ATOM 1204 O O . GLY A 1 173 ? 6.997 -6.400 1.828 1.00 89.00 173 GLY A O 1
ATOM 1205 N N . GLY A 1 174 ? 7.941 -4.627 2.845 1.00 94.50 174 GLY A N 1
ATOM 1206 C CA . GLY A 1 174 ? 7.114 -3.609 2.211 1.00 94.50 174 GLY A CA 1
ATOM 1207 C C . GLY A 1 174 ? 6.024 -3.062 3.125 1.00 94.50 174 GLY A C 1
ATOM 1208 O O . GLY A 1 174 ? 5.290 -3.803 3.788 1.00 94.50 174 GLY A O 1
ATOM 1209 N N . ARG A 1 175 ? 5.910 -1.733 3.151 1.00 96.31 175 ARG A N 1
ATOM 1210 C CA . ARG A 1 175 ? 4.873 -1.009 3.894 1.00 96.31 175 ARG A CA 1
ATOM 1211 C C . ARG A 1 175 ? 3.736 -0.669 2.949 1.00 96.31 175 ARG A C 1
ATOM 1213 O O . ARG A 1 175 ? 3.955 0.030 1.964 1.00 96.31 175 ARG A O 1
ATOM 1220 N N . ALA A 1 176 ? 2.541 -1.176 3.222 1.00 96.94 176 ALA A N 1
ATOM 1221 C CA . ALA A 1 176 ? 1.402 -0.956 2.347 1.00 96.94 176 ALA A CA 1
ATOM 1222 C C . ALA A 1 176 ? 0.874 0.477 2.483 1.00 96.94 176 ALA A C 1
ATOM 1224 O O . ALA A 1 176 ? 0.671 0.981 3.589 1.00 96.94 176 ALA A O 1
ATOM 1225 N N . VAL A 1 177 ? 0.627 1.099 1.335 1.00 95.56 177 VAL A N 1
ATOM 1226 C CA . VAL A 1 177 ? 0.073 2.453 1.196 1.00 95.56 177 VAL A CA 1
ATOM 1227 C C . VAL A 1 177 ? -1.350 2.367 0.651 1.00 95.56 177 VAL A C 1
ATOM 1229 O O . VAL A 1 177 ? -2.273 2.959 1.206 1.00 95.56 177 VAL A O 1
ATOM 1232 N N . VAL A 1 178 ? -1.541 1.552 -0.389 1.00 95.19 178 VAL A N 1
ATOM 1233 C CA . VAL A 1 178 ? -2.852 1.210 -0.952 1.00 95.19 178 VAL A CA 1
ATOM 1234 C C . VAL A 1 178 ? -3.087 -0.276 -0.744 1.00 95.19 178 VAL A C 1
ATOM 1236 O O . VAL A 1 178 ? -2.188 -1.086 -0.951 1.00 95.19 178 VAL A O 1
ATOM 1239 N N . TYR A 1 179 ? -4.273 -0.630 -0.264 1.00 95.75 179 TYR A N 1
ATOM 1240 C CA . TYR A 1 179 ? -4.691 -2.008 -0.033 1.00 95.75 179 TYR A CA 1
ATOM 1241 C C . TYR A 1 179 ? -6.219 -2.074 0.097 1.00 95.75 179 TYR A C 1
ATOM 1243 O O . TYR A 1 179 ? -6.848 -1.066 0.457 1.00 95.75 179 TYR A O 1
ATOM 1251 N N . PRO A 1 180 ? -6.834 -3.249 -0.138 1.00 95.31 180 PRO A N 1
ATOM 1252 C CA . PRO A 1 180 ? -8.273 -3.422 -0.003 1.00 95.31 180 PRO A CA 1
ATOM 1253 C C . PRO A 1 180 ? -8.795 -2.887 1.336 1.00 95.31 180 PRO A C 1
ATOM 1255 O O . PRO A 1 180 ? -8.306 -3.252 2.407 1.00 95.31 180 PRO A O 1
ATOM 1258 N N . GLY A 1 181 ? -9.798 -2.009 1.273 1.00 95.12 181 GLY A N 1
ATOM 1259 C CA . GLY A 1 181 ? -10.473 -1.454 2.449 1.00 95.12 181 GLY A CA 1
ATOM 1260 C C . GLY A 1 181 ? -9.791 -0.259 3.127 1.00 95.12 181 GLY A C 1
ATOM 1261 O O . GLY A 1 181 ? -10.400 0.312 4.030 1.00 95.12 181 GLY A O 1
ATOM 1262 N N . VAL A 1 182 ? -8.606 0.193 2.686 1.00 95.50 182 VAL A N 1
ATOM 1263 C CA . VAL A 1 182 ? -7.893 1.336 3.307 1.00 95.50 182 VAL A CA 1
ATOM 1264 C C . VAL A 1 182 ? -8.753 2.604 3.405 1.00 95.50 182 VAL A C 1
ATOM 1266 O O . VAL A 1 182 ? -8.728 3.299 4.418 1.00 95.50 182 VAL A O 1
ATOM 1269 N N . GLY A 1 183 ? -9.609 2.867 2.410 1.00 93.44 183 GLY A N 1
ATOM 1270 C CA . GLY A 1 183 ? -10.509 4.028 2.395 1.00 93.44 183 GLY A CA 1
ATOM 1271 C C . GLY A 1 183 ? -11.542 4.057 3.532 1.00 93.44 183 GLY A C 1
ATOM 1272 O O . GLY A 1 183 ? -12.097 5.117 3.819 1.00 93.44 183 GLY A O 1
ATOM 1273 N N . ARG A 1 184 ? -11.776 2.921 4.205 1.00 94.62 184 ARG A N 1
ATOM 1274 C CA . ARG A 1 184 ? -12.659 2.803 5.378 1.00 94.62 184 ARG A CA 1
ATOM 1275 C C . ARG A 1 184 ? -11.974 3.238 6.676 1.00 94.62 184 ARG A C 1
ATOM 1277 O O . ARG A 1 184 ? -12.653 3.477 7.669 1.00 94.62 184 ARG A O 1
ATOM 1284 N N . LEU A 1 185 ? -10.645 3.351 6.686 1.00 95.81 185 LEU A N 1
ATOM 1285 C CA . LEU A 1 185 ? -9.843 3.659 7.871 1.00 95.81 185 LEU A CA 1
ATOM 1286 C C . LEU A 1 185 ? -9.664 5.171 8.046 1.00 95.81 185 LEU A C 1
ATOM 1288 O O . LEU A 1 185 ? -8.548 5.689 8.036 1.00 95.81 185 LEU A O 1
ATOM 1292 N N . ARG A 1 186 ? -10.786 5.883 8.193 1.00 94.50 186 ARG A N 1
ATOM 1293 C CA . ARG A 1 186 ? -10.817 7.335 8.414 1.00 94.50 186 ARG A CA 1
ATOM 1294 C C . ARG A 1 186 ? -11.318 7.667 9.817 1.00 94.50 186 ARG A C 1
ATOM 1296 O O . ARG A 1 186 ? -12.267 7.062 10.305 1.00 94.50 186 ARG A O 1
ATOM 1303 N N . GLY A 1 187 ? -10.693 8.648 10.463 1.00 94.56 187 GLY A N 1
ATOM 1304 C CA . GLY A 1 187 ? -11.043 9.075 11.819 1.00 94.56 187 GLY A CA 1
ATOM 1305 C C . GLY A 1 187 ? -10.753 8.000 12.870 1.00 94.56 187 GLY A C 1
ATOM 1306 O O . GLY A 1 187 ? -9.643 7.465 12.928 1.00 94.56 187 GLY A O 1
ATOM 1307 N N . THR A 1 188 ? -11.735 7.702 13.716 1.00 96.81 188 THR A N 1
ATOM 1308 C CA . THR A 1 188 ? -11.647 6.644 14.731 1.00 96.81 188 THR A CA 1
ATOM 1309 C C . THR A 1 188 ? -12.539 5.481 14.320 1.00 96.81 188 THR A C 1
ATOM 1311 O O . THR A 1 188 ? -13.727 5.676 14.078 1.00 96.81 188 THR A O 1
ATOM 1314 N N . VAL A 1 189 ? -11.972 4.279 14.258 1.00 97.69 189 VAL A N 1
ATOM 1315 C CA . VAL A 1 189 ? -12.669 3.048 13.848 1.00 97.69 189 VAL A CA 1
ATOM 1316 C C . VAL A 1 189 ? -12.473 1.950 14.889 1.00 97.69 189 VAL A C 1
ATOM 1318 O O . VAL A 1 189 ? -11.584 2.052 15.729 1.00 97.69 189 VAL A O 1
ATOM 1321 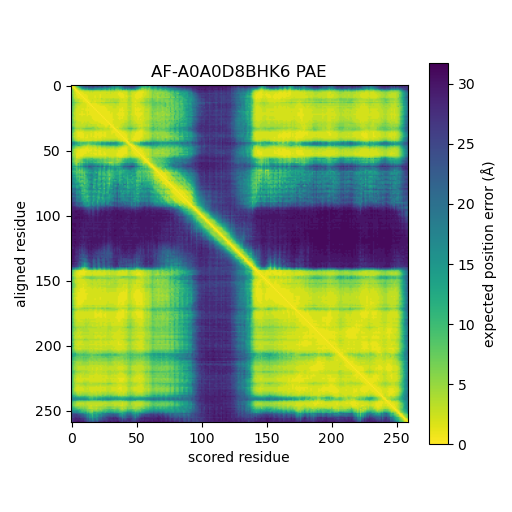N N . LEU A 1 190 ? -13.273 0.885 14.840 1.00 97.81 190 LEU A N 1
ATOM 1322 C CA . LEU A 1 190 ? -13.035 -0.309 15.654 1.00 97.81 190 LEU A CA 1
ATOM 1323 C C . LEU A 1 190 ? -11.866 -1.121 15.088 1.00 97.81 190 LEU A C 1
ATOM 1325 O O . LEU A 1 190 ? -11.693 -1.206 13.870 1.00 97.81 190 LEU A O 1
ATOM 1329 N N . VAL A 1 191 ? -11.115 -1.796 15.960 1.00 97.56 191 VAL A N 1
ATOM 1330 C CA . VAL A 1 191 ? -10.141 -2.823 15.545 1.00 97.56 191 VAL A CA 1
ATOM 1331 C C . VAL A 1 191 ? -10.831 -3.922 14.725 1.00 97.56 191 VAL A C 1
ATOM 1333 O O . VAL A 1 191 ? -10.250 -4.452 13.781 1.00 97.56 191 VAL A O 1
ATOM 1336 N N . GLU A 1 192 ? -12.099 -4.218 15.016 1.00 97.56 192 GLU A N 1
ATOM 1337 C CA . GLU A 1 192 ? -12.939 -5.092 14.195 1.00 97.56 192 GLU A CA 1
ATOM 1338 C C . GLU A 1 192 ? -13.060 -4.628 12.737 1.00 97.56 192 GLU A C 1
ATOM 1340 O O . GLU A 1 192 ? -12.917 -5.444 11.831 1.00 97.56 192 GLU A O 1
ATOM 1345 N N . THR A 1 193 ? -13.258 -3.330 12.487 1.00 97.50 193 THR A N 1
ATOM 1346 C CA . THR A 1 193 ? -13.320 -2.783 11.122 1.00 97.50 193 THR A CA 1
ATOM 1347 C C . THR A 1 193 ? -12.000 -2.999 10.389 1.00 97.50 193 THR A C 1
ATOM 1349 O O . THR A 1 193 ? -12.004 -3.364 9.215 1.00 97.50 193 THR A O 1
ATOM 1352 N N . VAL A 1 194 ? -10.873 -2.815 11.084 1.00 97.56 194 VAL A N 1
ATOM 1353 C CA . VAL A 1 194 ? -9.532 -3.023 10.520 1.00 97.56 194 VAL A CA 1
ATOM 1354 C C . VAL A 1 194 ? -9.365 -4.474 10.071 1.00 97.56 194 VAL A C 1
ATOM 1356 O O . VAL A 1 194 ? -9.028 -4.715 8.917 1.00 97.56 194 VAL A O 1
ATOM 1359 N N . LEU A 1 195 ? -9.654 -5.435 10.949 1.00 97.69 195 LEU A N 1
ATOM 1360 C CA . LEU A 1 195 ? -9.432 -6.861 10.685 1.00 97.69 195 LEU A CA 1
ATOM 1361 C C . LEU A 1 195 ? -10.504 -7.505 9.792 1.00 97.69 195 LEU A C 1
ATOM 1363 O O . LEU A 1 195 ? -10.236 -8.511 9.144 1.00 97.69 195 LEU A O 1
ATOM 1367 N N . GLY A 1 196 ? -11.730 -6.980 9.804 1.00 96.88 196 GLY A N 1
ATOM 1368 C CA . GLY A 1 196 ? -12.879 -7.583 9.126 1.00 96.88 196 GLY A CA 1
ATOM 1369 C C . GLY A 1 196 ? -13.222 -6.965 7.772 1.00 96.88 196 GLY A C 1
ATOM 1370 O O . GLY A 1 196 ? -13.916 -7.601 6.984 1.00 96.88 196 GLY A O 1
ATOM 1371 N N . GLN A 1 197 ? -12.780 -5.733 7.494 1.00 96.50 197 GLN A N 1
ATOM 1372 C CA . GLN A 1 197 ? -13.162 -4.996 6.277 1.00 96.50 197 GLN A CA 1
ATOM 1373 C C . GLN A 1 197 ? -11.972 -4.479 5.465 1.00 96.50 197 GLN A C 1
ATOM 1375 O O . GLN A 1 197 ? -12.168 -3.723 4.510 1.00 96.50 197 GLN A O 1
ATOM 1380 N N . THR A 1 198 ? -10.746 -4.852 5.835 1.00 97.56 198 THR A N 1
ATOM 1381 C CA . THR A 1 198 ? -9.536 -4.474 5.101 1.00 97.56 198 THR A CA 1
ATOM 1382 C C . THR A 1 198 ? -8.614 -5.671 4.907 1.00 97.56 198 THR A C 1
ATOM 1384 O O . THR A 1 198 ? -8.823 -6.728 5.495 1.00 97.56 198 THR A O 1
ATOM 1387 N N . ALA A 1 199 ? -7.575 -5.503 4.093 1.00 96.25 199 ALA A N 1
ATOM 1388 C CA . ALA A 1 199 ? -6.539 -6.517 3.908 1.00 96.25 199 ALA A CA 1
ATOM 1389 C C . ALA A 1 199 ? -5.602 -6.691 5.123 1.00 96.25 199 ALA A C 1
ATOM 1391 O O . ALA A 1 199 ? -4.741 -7.571 5.105 1.00 96.25 199 ALA A O 1
ATOM 1392 N N . VAL A 1 200 ? -5.730 -5.866 6.171 1.00 97.75 200 VAL A N 1
ATOM 1393 C CA . VAL A 1 200 ? -4.948 -6.012 7.405 1.00 97.75 200 VAL A CA 1
ATOM 1394 C C . VAL A 1 200 ? -5.360 -7.299 8.114 1.00 97.75 200 VAL A C 1
ATOM 1396 O O . VAL A 1 200 ? -6.471 -7.414 8.621 1.00 97.75 200 VAL A O 1
ATOM 1399 N N . GLY A 1 201 ? -4.442 -8.260 8.192 1.00 96.88 201 GLY A N 1
ATOM 1400 C CA . GLY A 1 201 ? -4.706 -9.553 8.825 1.00 96.88 201 GLY A CA 1
ATOM 1401 C C . GLY A 1 201 ? -4.353 -9.597 10.310 1.00 96.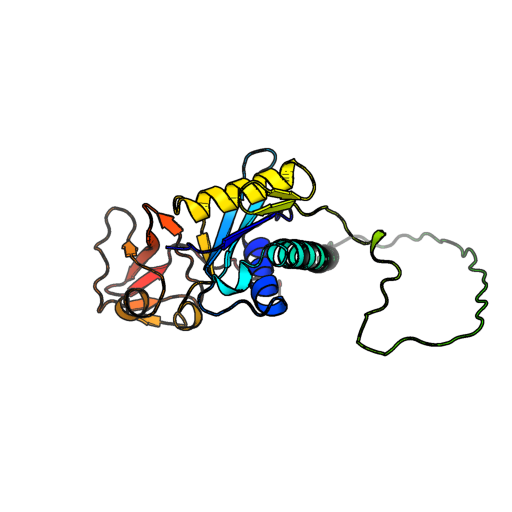88 201 GLY A C 1
ATOM 1402 O O . GLY A 1 201 ? -4.780 -10.507 11.019 1.00 96.88 201 GLY A O 1
ATOM 1403 N N . ARG A 1 202 ? -3.562 -8.635 10.799 1.00 96.75 202 ARG A N 1
ATOM 1404 C CA . ARG A 1 202 ? -3.123 -8.601 12.197 1.00 96.75 202 ARG A CA 1
ATOM 1405 C C . ARG A 1 202 ? -2.914 -7.173 12.688 1.00 96.75 202 ARG A C 1
ATOM 1407 O O . ARG A 1 202 ? -2.349 -6.348 11.975 1.00 96.75 202 ARG A O 1
ATOM 1414 N N . VAL A 1 203 ? -3.307 -6.908 13.934 1.00 96.94 203 VAL A N 1
ATOM 1415 C CA . VAL A 1 203 ? -2.916 -5.706 14.680 1.00 96.94 203 VAL A CA 1
ATOM 1416 C C . VAL A 1 203 ? -2.081 -6.152 15.873 1.00 96.94 203 VAL A C 1
ATOM 1418 O O . VAL A 1 203 ? -2.511 -7.017 16.628 1.00 96.94 203 VAL A O 1
ATOM 1421 N N . VAL A 1 204 ? -0.888 -5.587 16.020 1.00 95.38 204 VAL A N 1
ATOM 1422 C CA . VAL A 1 204 ? 0.034 -5.874 17.126 1.00 95.38 204 VAL A CA 1
ATOM 1423 C C . VAL A 1 204 ? 0.420 -4.588 17.834 1.00 95.38 204 VAL A C 1
ATOM 1425 O O . VAL A 1 204 ? 0.336 -3.500 17.264 1.00 95.38 204 VAL A O 1
ATOM 1428 N N . VAL A 1 205 ? 0.883 -4.725 19.068 1.00 94.88 205 VAL A N 1
ATOM 1429 C CA . VAL A 1 205 ? 1.369 -3.617 19.889 1.00 94.88 205 VAL A CA 1
ATOM 1430 C C . VAL A 1 205 ? 2.872 -3.759 20.135 1.00 94.88 205 VAL A C 1
ATOM 1432 O O . VAL A 1 205 ? 3.398 -4.873 20.059 1.00 94.88 205 VAL A O 1
ATOM 1435 N N . PRO A 1 206 ? 3.594 -2.661 20.415 1.00 90.88 206 PRO A N 1
ATOM 1436 C CA . PRO A 1 206 ? 4.954 -2.741 20.933 1.00 90.88 206 PRO A CA 1
ATOM 1437 C C . PRO A 1 206 ? 5.034 -3.598 22.204 1.00 90.88 206 PRO A C 1
ATOM 1439 O O . PRO A 1 206 ? 4.083 -3.673 22.986 1.00 90.88 206 PRO A O 1
ATOM 1442 N N . THR A 1 207 ? 6.191 -4.221 22.425 1.00 89.12 207 THR A N 1
ATOM 1443 C CA . THR A 1 207 ? 6.447 -5.078 23.589 1.00 89.12 207 THR A CA 1
ATOM 1444 C C . THR A 1 207 ? 6.072 -4.383 24.900 1.00 89.12 207 THR A C 1
ATOM 1446 O O . THR A 1 207 ? 6.420 -3.225 25.121 1.00 89.12 207 THR A O 1
ATOM 1449 N N . GLY A 1 208 ? 5.381 -5.108 25.784 1.00 85.88 208 GLY A N 1
ATOM 1450 C CA . GLY A 1 208 ? 4.968 -4.609 27.100 1.00 85.88 208 GLY A CA 1
ATOM 1451 C C . GLY A 1 208 ? 3.592 -3.938 27.135 1.00 85.88 208 GLY A C 1
ATOM 1452 O O . GLY A 1 208 ? 3.151 -3.530 28.206 1.00 85.88 208 GLY A O 1
ATOM 1453 N N . GLN A 1 209 ? 2.890 -3.845 26.002 1.00 88.44 209 GLN A N 1
ATOM 1454 C CA . GLN A 1 209 ? 1.503 -3.378 25.946 1.00 88.44 209 GLN A CA 1
ATOM 1455 C C . GLN A 1 209 ? 0.521 -4.551 25.804 1.00 88.44 209 GLN A C 1
ATOM 1457 O O . GLN A 1 209 ? 0.860 -5.604 25.269 1.00 88.44 209 GLN A O 1
ATOM 1462 N N . ALA A 1 210 ? -0.709 -4.370 26.292 1.00 88.56 210 ALA A N 1
ATOM 1463 C CA . ALA A 1 210 ? -1.776 -5.351 26.108 1.00 88.56 210 ALA A CA 1
ATOM 1464 C C . ALA A 1 210 ? -2.286 -5.330 24.661 1.00 88.56 210 ALA A C 1
ATOM 1466 O O . ALA A 1 210 ? -2.484 -4.255 24.093 1.00 88.56 210 ALA A O 1
ATOM 1467 N N . GLU A 1 211 ? -2.533 -6.509 24.086 1.00 89.44 211 GLU A N 1
ATOM 1468 C CA . GLU A 1 211 ? -3.045 -6.613 22.719 1.00 89.44 211 GLU A CA 1
ATOM 1469 C C . GLU A 1 211 ? -4.447 -5.988 22.570 1.00 89.44 211 GLU A C 1
ATOM 1471 O O . GLU A 1 211 ? -5.270 -6.086 23.493 1.00 89.44 211 GLU A O 1
ATOM 1476 N N . PRO A 1 212 ? -4.754 -5.373 21.411 1.00 93.44 212 PRO A N 1
ATOM 1477 C CA . PRO A 1 212 ? -6.051 -4.757 21.171 1.00 93.44 212 PRO A CA 1
ATOM 1478 C C . PRO A 1 212 ? -7.149 -5.813 21.030 1.00 93.44 212 PRO A C 1
ATOM 1480 O O . PRO A 1 212 ? -7.013 -6.799 20.304 1.00 93.44 212 PRO A O 1
ATOM 1483 N N . ARG A 1 213 ? -8.293 -5.577 21.669 1.00 95.06 213 ARG A N 1
ATOM 1484 C CA . ARG A 1 213 ? -9.521 -6.349 21.440 1.00 95.06 213 ARG A CA 1
ATOM 1485 C C . ARG A 1 213 ? -10.224 -5.828 20.194 1.00 95.06 213 ARG A C 1
ATOM 1487 O O . ARG A 1 213 ? -10.095 -4.662 19.843 1.00 95.06 213 ARG A O 1
ATOM 1494 N N . ARG A 1 214 ? -11.064 -6.656 19.566 1.00 96.00 214 ARG A N 1
ATOM 1495 C CA . ARG A 1 214 ? -11.890 -6.230 18.417 1.00 96.00 214 ARG A CA 1
ATOM 1496 C C . ARG A 1 214 ? -12.790 -5.026 18.727 1.00 96.00 214 ARG A C 1
ATOM 1498 O O . ARG A 1 214 ? -12.988 -4.183 17.860 1.00 96.00 214 ARG A O 1
ATOM 1505 N N . SER A 1 215 ? -13.269 -4.934 19.968 1.00 96.50 215 SER A N 1
ATOM 1506 C CA . SER A 1 215 ? -14.084 -3.827 20.481 1.00 96.50 215 SER A CA 1
ATOM 1507 C C . SER A 1 215 ? -13.297 -2.548 20.787 1.00 96.50 215 SER A C 1
ATOM 1509 O O . SER A 1 215 ? -13.909 -1.535 21.115 1.00 96.50 215 SER A O 1
ATOM 1511 N N . ASP A 1 216 ? -11.963 -2.592 20.760 1.00 97.19 216 ASP A N 1
ATOM 1512 C CA . ASP A 1 216 ? -11.132 -1.427 21.058 1.00 97.19 216 ASP A CA 1
ATOM 1513 C C . ASP A 1 216 ? -11.112 -0.465 19.862 1.00 97.19 216 ASP A C 1
ATOM 1515 O O . ASP A 1 216 ? -11.378 -0.842 18.715 1.00 97.19 216 ASP A O 1
ATOM 1519 N N . LEU A 1 217 ? -10.809 0.804 20.133 1.00 97.62 217 LEU A N 1
ATOM 1520 C CA . LEU A 1 217 ? -10.804 1.863 19.128 1.00 97.62 217 LEU A CA 1
ATOM 1521 C C . LEU A 1 217 ? -9.398 2.080 18.573 1.00 97.62 217 LEU A C 1
ATOM 1523 O O . LEU A 1 217 ? -8.424 2.138 19.318 1.00 97.62 217 LEU A O 1
ATOM 1527 N N . LEU A 1 218 ? -9.306 2.288 17.264 1.00 97.19 218 LEU A N 1
ATOM 1528 C CA . LEU A 1 218 ? -8.112 2.729 16.560 1.00 97.19 218 LEU A CA 1
ATOM 1529 C C . LEU A 1 218 ? -8.336 4.144 16.021 1.00 97.19 218 LEU A C 1
ATOM 1531 O O . LEU A 1 218 ? -9.136 4.366 15.108 1.00 97.19 218 LEU A O 1
ATOM 1535 N N . ARG A 1 219 ? -7.588 5.113 16.545 1.00 96.44 219 ARG A N 1
ATOM 1536 C CA . ARG A 1 219 ? -7.516 6.468 16.002 1.00 96.44 219 ARG A CA 1
ATOM 1537 C C . ARG A 1 219 ? -6.523 6.481 14.844 1.00 96.44 219 ARG A C 1
ATOM 1539 O O . ARG A 1 219 ? -5.315 6.583 15.032 1.00 96.44 219 ARG A O 1
ATOM 1546 N N . THR A 1 220 ? -7.051 6.365 13.632 1.00 94.56 220 THR A N 1
ATOM 1547 C CA . THR A 1 220 ? -6.279 6.093 12.406 1.00 94.56 220 THR A CA 1
ATOM 1548 C C . THR A 1 220 ? -5.384 7.244 11.965 1.00 94.56 220 THR A C 1
ATOM 1550 O O . THR A 1 220 ? -4.435 7.021 11.224 1.00 94.56 220 THR A O 1
ATOM 1553 N N . ARG A 1 221 ? -5.709 8.486 12.357 1.00 91.56 221 ARG A N 1
ATOM 1554 C CA . ARG A 1 221 ? -5.096 9.716 11.815 1.00 91.56 221 ARG A CA 1
ATOM 1555 C C . ARG A 1 221 ? -5.185 9.813 10.286 1.00 91.56 221 ARG A C 1
ATOM 1557 O O . ARG A 1 221 ? -4.410 10.541 9.679 1.00 91.56 221 ARG A O 1
ATOM 1564 N N . ASN A 1 222 ? -6.117 9.071 9.678 1.00 91.38 222 ASN A N 1
ATOM 1565 C CA . ASN A 1 222 ? -6.221 8.873 8.232 1.00 91.38 222 ASN A CA 1
ATOM 1566 C C . ASN A 1 222 ? -4.907 8.372 7.594 1.00 91.38 222 ASN A C 1
ATOM 1568 O O . ASN A 1 222 ? -4.676 8.593 6.410 1.00 91.38 222 ASN A O 1
ATOM 1572 N N . HIS A 1 223 ? -4.039 7.723 8.379 1.00 92.50 223 HIS A N 1
ATOM 1573 C CA . HIS A 1 223 ? -2.734 7.241 7.947 1.00 92.50 223 HIS A CA 1
ATOM 1574 C C . HIS A 1 223 ? -2.441 5.894 8.612 1.00 92.50 223 HIS A C 1
ATOM 1576 O O . HIS A 1 223 ? -2.040 5.816 9.774 1.00 92.50 223 HIS A O 1
ATOM 1582 N N . VAL A 1 224 ? -2.685 4.814 7.870 1.00 95.69 224 VAL A N 1
ATOM 1583 C CA . VAL A 1 224 ? -2.547 3.440 8.361 1.00 95.69 224 VAL A CA 1
ATOM 1584 C C . VAL A 1 224 ? -1.670 2.657 7.394 1.00 95.69 224 VAL A C 1
ATOM 1586 O O . VAL A 1 224 ? -2.126 2.287 6.314 1.00 95.69 224 VAL A O 1
ATOM 1589 N N . ARG A 1 225 ? -0.425 2.393 7.799 1.00 95.12 225 ARG A N 1
ATOM 1590 C CA . ARG A 1 225 ? 0.573 1.685 6.987 1.00 95.12 225 ARG A CA 1
ATOM 1591 C C . ARG A 1 225 ? 0.972 0.352 7.625 1.00 95.12 225 ARG A C 1
ATOM 1593 O O . ARG A 1 225 ? 1.923 0.301 8.411 1.00 95.12 225 ARG A O 1
ATOM 1600 N N . PRO A 1 226 ? 0.224 -0.734 7.369 1.00 97.25 226 PRO A N 1
ATOM 1601 C CA . PRO A 1 226 ? 0.631 -2.063 7.798 1.00 97.25 226 PRO A CA 1
ATOM 1602 C C . PRO A 1 226 ? 1.860 -2.521 7.000 1.00 97.25 226 PRO A C 1
ATOM 1604 O O . PRO A 1 226 ? 2.110 -2.059 5.887 1.00 97.25 226 PRO A O 1
ATOM 1607 N N . VAL A 1 227 ? 2.621 -3.454 7.559 1.00 96.94 227 VAL A N 1
ATOM 1608 C CA . VAL A 1 227 ? 3.829 -4.010 6.933 1.00 96.94 227 VAL A CA 1
ATOM 1609 C C . VAL A 1 227 ? 3.625 -5.497 6.700 1.00 96.94 227 VAL A C 1
ATOM 1611 O O . VAL A 1 227 ? 3.055 -6.173 7.559 1.00 96.94 227 VAL A O 1
ATOM 1614 N N . TRP A 1 228 ? 4.093 -6.022 5.571 1.00 96.19 228 TRP A N 1
ATOM 1615 C CA . TRP A 1 228 ? 4.166 -7.469 5.388 1.00 96.19 228 TRP A CA 1
ATOM 1616 C C . TRP A 1 228 ? 5.124 -8.083 6.415 1.00 96.19 228 TRP A C 1
ATOM 1618 O O . TRP A 1 228 ? 6.287 -7.695 6.500 1.00 96.19 228 TRP A O 1
ATOM 1628 N N . ARG A 1 229 ? 4.616 -9.015 7.225 1.00 93.56 229 ARG A N 1
ATOM 1629 C CA . ARG A 1 229 ? 5.388 -9.823 8.177 1.00 93.56 229 ARG A CA 1
ATOM 1630 C C . ARG A 1 229 ? 4.827 -11.233 8.182 1.00 93.56 229 ARG A C 1
ATOM 1632 O O . ARG A 1 229 ? 3.618 -11.397 8.341 1.00 93.56 229 ARG A O 1
ATOM 1639 N N . ASP A 1 230 ? 5.686 -12.227 7.983 1.00 91.56 230 ASP A N 1
ATOM 1640 C CA . ASP A 1 230 ? 5.316 -13.647 7.990 1.00 91.56 230 ASP A CA 1
ATOM 1641 C C . ASP A 1 230 ? 4.096 -13.961 7.098 1.00 91.56 230 ASP A C 1
ATOM 1643 O O . ASP A 1 230 ? 3.200 -14.717 7.472 1.00 91.56 230 ASP A O 1
ATOM 1647 N N . GLY A 1 231 ? 4.007 -13.322 5.925 1.00 94.50 231 GLY A N 1
ATOM 1648 C CA . GLY A 1 231 ? 2.893 -13.536 4.998 1.00 94.50 231 GLY A CA 1
ATOM 1649 C C . GLY A 1 231 ? 1.606 -12.761 5.301 1.00 94.50 231 GLY A C 1
ATOM 1650 O O . GLY A 1 231 ? 0.634 -12.925 4.557 1.00 94.50 231 GLY A O 1
ATOM 1651 N N . VAL A 1 232 ? 1.585 -11.918 6.343 1.00 96.19 232 VAL A N 1
ATOM 1652 C CA . VAL A 1 232 ? 0.403 -11.179 6.818 1.00 96.19 232 VAL A CA 1
ATOM 1653 C C . VAL A 1 232 ? 0.672 -9.672 6.873 1.00 96.19 232 VAL A C 1
ATOM 1655 O O . VAL A 1 232 ? 1.668 -9.229 7.449 1.00 96.19 232 VAL A O 1
ATOM 1658 N N . LEU A 1 233 ? -0.246 -8.859 6.334 1.00 97.25 233 LEU A N 1
ATOM 1659 C CA . LEU A 1 233 ? -0.227 -7.408 6.546 1.00 97.25 233 LEU A CA 1
ATOM 1660 C C . LEU A 1 233 ? -0.521 -7.107 8.015 1.00 97.25 233 LEU A C 1
ATOM 1662 O O . LEU A 1 233 ? -1.649 -7.258 8.491 1.00 97.25 233 LEU A O 1
ATOM 1666 N N . THR A 1 234 ? 0.523 -6.692 8.721 1.00 97.56 234 THR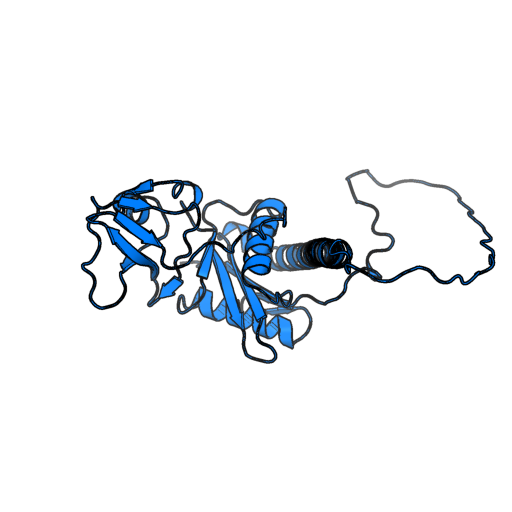 A N 1
ATOM 1667 C CA . THR A 1 234 ? 0.520 -6.476 10.161 1.00 97.56 234 THR A CA 1
ATOM 1668 C C . THR A 1 234 ? 0.609 -4.987 10.459 1.00 97.56 234 THR A C 1
ATOM 1670 O O . THR A 1 234 ? 1.593 -4.327 10.124 1.00 97.56 234 THR A O 1
ATOM 1673 N N . LEU A 1 235 ? -0.415 -4.452 11.117 1.00 97.56 235 LEU A N 1
ATOM 1674 C CA . LEU A 1 235 ? -0.428 -3.087 11.623 1.00 97.56 235 LEU A CA 1
ATOM 1675 C C . LEU A 1 235 ? 0.156 -3.052 13.036 1.00 97.56 235 LEU A C 1
ATOM 1677 O O . LEU A 1 235 ? -0.358 -3.716 13.932 1.00 97.56 235 LEU A O 1
ATOM 1681 N N . VAL A 1 236 ? 1.189 -2.241 13.252 1.00 96.00 236 VAL A N 1
ATOM 1682 C CA . VAL A 1 236 ? 1.667 -1.931 14.606 1.00 96.00 236 VAL A CA 1
ATOM 1683 C C . VAL A 1 236 ? 0.916 -0.702 15.111 1.00 96.00 236 VAL A C 1
ATOM 1685 O O . VAL A 1 236 ? 0.940 0.346 14.460 1.00 96.00 236 VAL A O 1
ATOM 1688 N N . ALA A 1 237 ? 0.242 -0.825 16.250 1.00 95.62 237 ALA A N 1
ATOM 1689 C CA . ALA A 1 237 ? -0.472 0.264 16.899 1.00 95.62 237 ALA A CA 1
ATOM 1690 C C . ALA A 1 237 ? -0.106 0.323 18.385 1.00 95.62 237 ALA A C 1
ATOM 1692 O O . ALA A 1 237 ? -0.037 -0.704 19.045 1.00 95.62 237 ALA A O 1
ATOM 1693 N N . ALA A 1 238 ? 0.132 1.517 18.918 1.00 93.75 238 ALA A N 1
ATOM 1694 C CA . ALA A 1 238 ? 0.440 1.725 20.327 1.00 93.75 238 ALA A CA 1
ATOM 1695 C C . ALA A 1 238 ? -0.805 2.188 21.090 1.00 93.75 238 ALA A C 1
ATOM 1697 O O . ALA A 1 238 ? -1.613 2.960 20.564 1.00 93.75 238 ALA A O 1
ATOM 1698 N N . ALA A 1 239 ? -0.949 1.743 22.337 1.00 92.50 239 ALA A N 1
ATOM 1699 C CA . ALA A 1 239 ? -1.981 2.258 23.230 1.00 92.50 239 ALA A CA 1
ATOM 1700 C C . ALA A 1 239 ? -1.716 3.744 23.543 1.00 92.50 239 ALA A C 1
ATOM 1702 O O . ALA A 1 239 ? -0.617 4.098 23.968 1.00 92.50 239 ALA A O 1
ATOM 1703 N N . GLU A 1 240 ? -2.715 4.608 23.338 1.00 87.44 240 GLU A N 1
ATOM 1704 C CA . GLU A 1 240 ? -2.645 6.035 23.684 1.00 87.44 240 GLU A CA 1
ATOM 1705 C C . GLU A 1 240 ? -3.143 6.246 25.121 1.00 87.44 240 GLU A C 1
ATOM 1707 O O . GLU A 1 240 ? -2.390 6.669 25.996 1.00 87.44 240 GLU A O 1
ATOM 1712 N N . ARG A 1 241 ? -4.418 5.915 25.375 1.00 82.19 241 ARG A N 1
ATOM 1713 C CA . ARG A 1 241 ? -5.057 5.901 26.700 1.00 82.19 241 ARG A CA 1
ATOM 1714 C C . ARG A 1 241 ? -6.225 4.915 26.707 1.00 82.19 241 ARG A C 1
ATOM 1716 O O . ARG A 1 241 ? -7.043 4.903 25.789 1.00 82.19 241 ARG A O 1
ATOM 1723 N N . GLY A 1 242 ? -6.352 4.129 27.776 1.00 82.25 242 GLY A N 1
ATOM 1724 C CA . GLY A 1 242 ? -7.474 3.201 27.952 1.00 82.25 242 GLY A CA 1
ATOM 1725 C C . GLY A 1 242 ? -7.582 2.179 26.813 1.00 82.25 242 GLY A C 1
ATOM 1726 O O . GLY A 1 242 ? -6.635 1.449 26.545 1.00 82.25 242 GLY A O 1
ATOM 1727 N N . ARG A 1 243 ? -8.748 2.122 26.157 1.00 90.06 243 ARG A N 1
ATOM 1728 C CA . ARG A 1 243 ? -9.060 1.212 25.035 1.00 90.06 243 ARG A CA 1
ATOM 1729 C C . ARG A 1 243 ? -8.882 1.870 23.656 1.00 90.06 243 ARG A C 1
ATOM 1731 O O . ARG A 1 243 ? -9.555 1.485 22.702 1.00 90.06 243 ARG A O 1
ATOM 1738 N N . VAL A 1 244 ? -8.030 2.894 23.563 1.00 95.56 244 VAL A N 1
ATOM 1739 C CA . VAL A 1 244 ? -7.750 3.632 22.322 1.00 95.56 244 VAL A CA 1
ATOM 1740 C C . VAL A 1 244 ? -6.300 3.421 21.901 1.00 95.56 244 VAL A C 1
ATOM 1742 O O . VAL A 1 244 ? -5.372 3.684 22.668 1.00 95.56 244 VAL A O 1
ATOM 1745 N N . PHE A 1 245 ? -6.121 2.986 20.659 1.00 96.38 245 PHE A N 1
ATOM 1746 C CA . PHE A 1 245 ? -4.840 2.734 20.014 1.00 96.38 245 PHE A CA 1
ATOM 1747 C C . PHE A 1 245 ? -4.611 3.713 18.863 1.00 96.38 245 PHE A C 1
ATOM 1749 O O . PHE A 1 245 ? -5.554 4.207 18.244 1.00 96.38 245 PHE A O 1
ATOM 1756 N N . THR A 1 246 ? -3.349 3.959 18.533 1.00 95.69 246 THR A N 1
ATOM 1757 C CA . THR A 1 246 ? -2.930 4.757 17.372 1.00 95.69 246 THR A CA 1
ATOM 1758 C C . THR A 1 246 ? -1.909 3.967 16.559 1.00 95.69 246 THR A C 1
ATOM 1760 O O . THR A 1 246 ? -1.042 3.334 17.161 1.00 95.69 246 THR A O 1
ATOM 1763 N N . PRO A 1 247 ? -1.968 3.968 15.213 1.00 94.69 247 PRO A N 1
ATOM 1764 C CA . PRO A 1 247 ? -0.900 3.393 14.395 1.00 94.69 247 PRO A CA 1
ATOM 1765 C C . PRO A 1 247 ? 0.456 3.949 14.833 1.00 94.69 247 PRO A C 1
ATOM 1767 O O . PRO A 1 247 ? 0.554 5.146 15.068 1.00 94.69 247 PRO A O 1
ATOM 1770 N N . SER A 1 248 ? 1.498 3.129 14.953 1.00 90.31 248 SER A N 1
ATOM 1771 C CA . SER A 1 248 ? 2.807 3.622 15.413 1.00 90.31 248 SER A CA 1
ATOM 1772 C C . SER A 1 248 ? 3.457 4.575 14.409 1.00 90.31 248 SER A C 1
ATOM 1774 O O . SER A 1 248 ? 4.186 5.484 14.795 1.00 90.31 248 SER A O 1
ATOM 1776 N N . GLU A 1 249 ? 3.168 4.395 13.122 1.00 87.69 249 GLU A N 1
ATOM 1777 C CA . GLU A 1 249 ? 3.636 5.292 12.075 1.00 87.69 249 GLU A CA 1
ATOM 1778 C C . GLU A 1 249 ?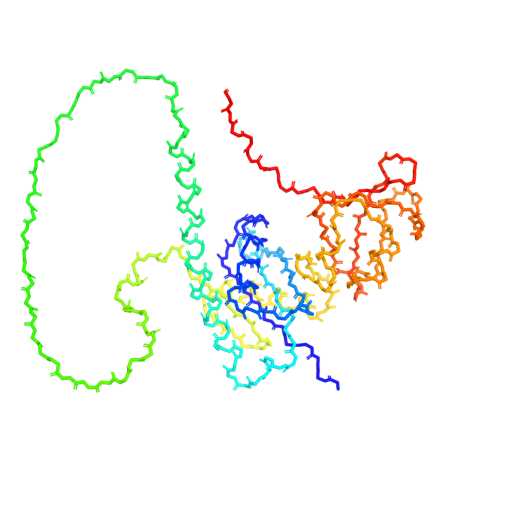 2.833 6.594 12.069 1.00 87.69 249 GLU A C 1
ATOM 1780 O O . GLU A 1 249 ? 1.602 6.586 12.004 1.00 87.69 249 GLU A O 1
ATOM 1785 N N . VAL A 1 250 ? 3.547 7.712 12.186 1.00 84.69 250 VAL A N 1
ATOM 1786 C CA . VAL A 1 250 ? 2.985 9.063 12.170 1.00 84.69 250 VAL A CA 1
ATOM 1787 C C . VAL A 1 250 ? 2.960 9.547 10.721 1.00 84.69 250 VAL A C 1
ATOM 1789 O O . VAL A 1 250 ? 3.974 9.391 10.042 1.00 84.69 250 VAL A O 1
ATOM 1792 N N . PRO A 1 251 ? 1.851 10.145 10.243 1.00 80.38 251 PRO A N 1
ATOM 1793 C CA . PRO A 1 251 ? 1.874 10.810 8.950 1.00 80.38 251 PRO A CA 1
ATOM 1794 C C . PRO A 1 251 ? 3.002 11.844 8.915 1.00 80.38 251 PRO A C 1
ATOM 1796 O O . PRO A 1 251 ? 3.244 12.530 9.912 1.00 80.38 251 PRO A O 1
ATOM 1799 N N . HIS A 1 252 ? 3.679 11.959 7.774 1.00 68.44 252 HIS A N 1
ATOM 1800 C CA . HIS A 1 252 ? 4.695 12.987 7.575 1.00 68.44 252 HIS A CA 1
ATOM 1801 C C . HIS A 1 252 ? 4.107 14.357 7.952 1.00 68.44 252 HIS A C 1
ATOM 1803 O O . HIS A 1 252 ? 3.007 14.681 7.489 1.00 68.44 252 HIS A O 1
ATOM 1809 N N . PRO A 1 253 ? 4.777 15.145 8.813 1.00 54.53 253 PRO A N 1
ATOM 1810 C CA . PRO A 1 253 ? 4.279 16.462 9.161 1.00 54.53 253 PRO A CA 1
ATOM 1811 C C . PRO A 1 253 ? 4.174 17.281 7.875 1.00 54.53 253 PRO A C 1
ATOM 1813 O O . PRO A 1 253 ? 5.149 17.400 7.134 1.00 54.53 253 PRO A O 1
ATOM 1816 N N . THR A 1 254 ? 3.001 17.852 7.599 1.00 46.06 254 THR A N 1
ATOM 1817 C CA . THR A 1 254 ? 2.924 18.942 6.624 1.00 46.06 254 THR A CA 1
ATOM 1818 C C . THR A 1 254 ? 3.865 20.036 7.120 1.00 46.06 254 THR A C 1
ATOM 1820 O O . THR A 1 254 ? 3.733 20.404 8.295 1.00 46.06 254 THR A O 1
ATOM 1823 N N . PRO A 1 255 ? 4.805 20.548 6.304 1.00 41.28 255 PRO A N 1
ATOM 1824 C CA . PRO A 1 255 ? 5.594 21.697 6.712 1.00 41.28 255 PRO A CA 1
ATOM 1825 C C . PRO A 1 255 ? 4.613 22.803 7.095 1.00 41.28 255 PRO A C 1
ATOM 1827 O O . PRO A 1 255 ? 3.802 23.251 6.284 1.00 41.28 255 PRO A O 1
ATOM 1830 N N . VAL A 1 256 ? 4.610 23.161 8.377 1.00 39.00 256 VAL A N 1
ATOM 1831 C CA . VAL A 1 256 ? 3.798 24.265 8.870 1.00 39.00 256 VAL A CA 1
ATOM 1832 C C . VAL A 1 256 ? 4.448 25.503 8.276 1.00 39.00 256 VAL A C 1
ATOM 1834 O O . VAL A 1 256 ? 5.583 25.820 8.629 1.00 39.00 256 VAL A O 1
ATOM 1837 N N . GLY A 1 257 ? 3.774 26.139 7.317 1.00 39.56 257 GLY A N 1
ATOM 1838 C CA . GLY A 1 257 ? 4.203 27.426 6.787 1.00 39.56 257 GLY A CA 1
ATOM 1839 C C . GLY A 1 257 ? 4.440 28.366 7.962 1.00 39.56 257 GLY A C 1
ATOM 1840 O O . GLY A 1 257 ? 3.532 28.584 8.768 1.00 39.56 257 GLY A O 1
ATOM 1841 N N . GLY A 1 258 ? 5.684 28.827 8.096 1.00 35.44 258 GLY A N 1
ATOM 1842 C CA . GLY A 1 258 ? 6.064 29.815 9.092 1.00 35.44 258 GLY A CA 1
ATOM 1843 C C . GLY A 1 258 ? 5.141 31.019 8.967 1.00 35.44 258 GLY A C 1
ATOM 1844 O O . GLY A 1 258 ? 4.884 31.498 7.862 1.00 35.44 258 GLY A O 1
ATOM 1845 N N . ARG A 1 259 ? 4.583 31.427 10.100 1.00 35.62 259 ARG A N 1
ATOM 1846 C CA . ARG A 1 259 ? 3.805 32.652 10.225 1.00 35.62 259 ARG A CA 1
ATOM 1847 C C . ARG A 1 259 ? 4.730 33.801 10.584 1.00 35.62 259 ARG A C 1
ATOM 1849 O O . ARG A 1 259 ? 5.695 33.529 11.334 1.00 35.62 259 ARG A O 1
#

Sequence (259 aa):
MTGSLIVGVDAGCASLHDADLLIHRLVELLDLPGDTVACTHLVDAHRVHVALSFALPPTWREPGSWRRVAHLAGELAIVELAAARRAAAAALVGADPVGGHPIGGHLVAGHLVGGLDSAGAPGAVAGPMVEFLGIGALVSGPVGLACGAERIGPPELADGAAQAVADHAGRQGGRAVVYPGVGRLRGTVLVETVLGQTAVGRVVVPTGQAEPRRSDLLRTRNHVRPVWRDGVLTLVAAAERGRVFTPSEVPHPTPVGGR

Mean predicted aligned error: 13.41 Å

Radius of gyration: 23.26 Å; Cα contacts (8 Å, |Δi|>4): 445; chains: 1; bounding box: 39×68×74 Å

Organism: NCBI:txid1856

Secondary structure (DSSP, 8-state):
----EEEEEEEEESSHHHHHHHHHHHHHHTT--TT-EEEEEEE-SSS-EEEEEEEE-GGG-STTHHHHHHHHHHHHHHHHHHHHHHHHHHHHHTS--------------------------------------SGGGS-SS--EEEETTEEES-HHHHHHHHHHHHHHHHTSS-EEEE-TTGGG--SEEEHHHHHHHSS--EEE--TTSPPPPTTSEEE-TT----EEETTEEEEEEEEEETTEEEESSPPPPP-----

Nearest PDB structures (foldseek):
  6m7y-assembly1_A  TM=4.838E-01  e=1.174E+00  Lactococcus lactis subsp. lactis
  6we0-assembly1_A  TM=5.463E-01  e=1.903E+00  Wheat dwarf virus
  4wd9-assembly1_B  TM=4.455E-01  e=1.903E+00  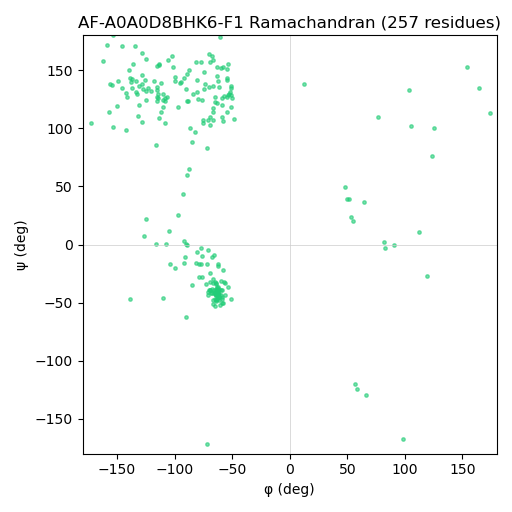Lactococcus lactis subsp. lactis
  7b8r-assembly1_C  TM=5.311E-01  e=5.000E+00  Escherichia coli K-12
  6m7y-assembly2_B  TM=4.450E-01  e=3.276E+00  Lactococcus lactis subsp. lactis

Solvent-accessible surface area (backbone atoms only — not comparable to full-atom values): 15131 Å² total; per-residue (Å²): 133,87,62,67,46,46,38,10,39,10,68,70,25,80,40,70,67,59,40,53,53,49,50,54,50,52,39,61,76,67,64,55,60,73,77,32,38,29,26,44,24,84,32,71,93,85,59,78,28,30,17,28,24,36,38,37,58,65,90,55,58,53,95,61,48,51,58,51,50,47,50,51,49,38,56,48,49,38,53,50,50,44,49,54,50,51,54,53,50,51,56,60,67,68,56,74,80,87,81,81,86,93,79,89,80,90,84,82,90,81,90,87,87,86,90,88,88,86,83,87,88,87,91,78,87,88,66,95,72,76,81,88,79,72,72,92,80,67,62,95,59,77,42,7,25,16,42,90,90,48,69,42,62,51,67,75,31,14,48,35,1,38,50,23,27,50,29,50,74,64,20,62,31,35,37,33,74,43,39,30,43,55,87,72,52,51,52,72,41,41,41,40,52,47,55,73,56,31,63,37,71,42,76,47,47,58,91,93,55,79,75,80,50,54,88,24,36,31,46,27,80,63,38,72,65,28,28,28,46,92,68,32,32,34,30,52,30,38,78,75,59,90,64,32,28,28,47,66,65,72,69,79,77,73,82,72,76,84,128